Protein AF-A0A7X5KLS1-F1 (afdb_monomer)

Secondary structure (DSSP, 8-state):
-------B-TTS--HHHHHHHHHHHHHHHH-S-GGGSTTHHHHHHHHHHH--TTS---SBS-S-S-HHHHIIIIIHHHHHHHHHHHHHHHTSS-GGGHHHHHHHHHHHHHH-S--S-TTHHHHHHHHHHHHHHTTHHHHHHH-TTSSHHHHHHHHHHHHHHHHHHHHT--EETTTEE-HHHHHHHHHHHHEEEEEEEHHHHS-GGG----TTTGGGSEEEEEEEEEETTEEEEEEEEEEEHHHHHHHHHHHHHH--TT-----EE-STTS-EE-------------

pLDDT: mean 72.78, std 24.33, range [22.17, 98.44]

Sequence (286 aa):
MKSYFRRFDANEADFREMNRIAADLEKVLFFSNPMEHFYWEEYVQSLVRMQDEKGSFALLDSFNVPEEARMEYCLMPTFRGAAILMKFHLSGEYPWVAAPLAKTLAFCTRMGLPEDSYDEMDLQMEILEVFLHGGLDLFLEREPDFSPDFKAMMGRLVLEYHGMLDARDTIHGFGVGYRSDLERMVQRMESTSFFLPETMAEGPQGTSMGKAVLQGFQGGEDGVFAQEKGEVKGTLIFIPRETRKELDREAVQSGDRKLQVVCVGLENGNMLLGETLVRRSEGGEG

Radius of gyration: 21.4 Å; Cα contacts (8 Å, |Δi|>4): 329; chains: 1; bounding box: 70×42×56 Å

Organism: NCBI:txid2662126

Nearest PDB structures (foldseek):
  7ldg-assembly1_A-2  TM=3.714E-01  e=1.672E+00  Homo sapiens
  5cwn-assembly1_A  TM=2.645E-01  e=6.288E+00  synthetic construct
  8fbn-assembly1_E  TM=3.150E-01  e=8.112E+00  synthetic construct

Mean predicted aligned error: 13.14 Å

Foldseek 3Di:
DDQPADADEPVGDPVVSLVVSLVVLVCQLPFLAPPVDPQVVVVLVNQLVCQDPQLWNANYPDCPDDPVCNVSRTQSSLLSNLLQLLLVVVVVPCVVSQVSNLSSLNSDLVVAQDDPDLCRVVRNLVSLVSNLSSVVLVCVVPVVPRNVSSVVRSVVSLVVLVVCQVVVVQQDHPRDGCNVSSVVSNLSNQWQKAWDFPDQCVDDPPPRPDPVVVPPWDWADWDWADDPVGITTTTIITHGPVNVVVLVVVCVVVVPPVSPRQRFDSNSSHTDSPDDPPPDPPDPPD

Structure (mmCIF, N/CA/C/O backbone):
data_AF-A0A7X5KLS1-F1
#
_entry.id   AF-A0A7X5KLS1-F1
#
loop_
_atom_site.group_PDB
_atom_site.id
_atom_site.type_symbol
_atom_site.label_atom_id
_atom_site.label_alt_id
_atom_site.label_comp_id
_atom_site.label_asym_id
_atom_site.label_entity_id
_atom_site.label_seq_id
_atom_site.pdbx_PDB_ins_code
_atom_site.Cartn_x
_atom_site.Cartn_y
_atom_site.Cartn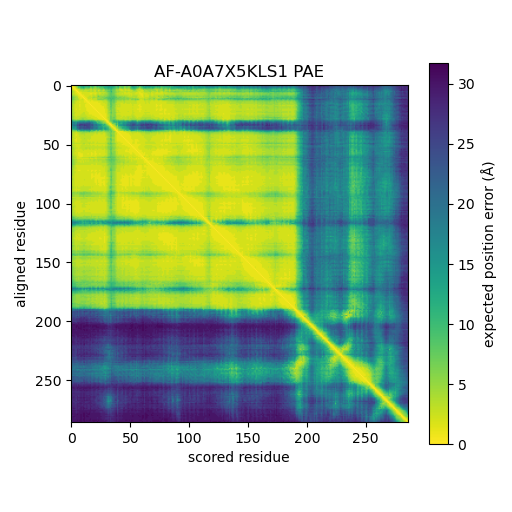_z
_atom_site.occupancy
_atom_site.B_iso_or_equiv
_atom_site.auth_seq_id
_atom_site.auth_comp_id
_atom_site.auth_asym_id
_atom_site.auth_atom_id
_atom_site.pdbx_PDB_model_num
ATOM 1 N N . MET A 1 1 ? -5.777 15.579 -22.587 1.00 58.72 1 MET A N 1
ATOM 2 C CA . MET A 1 1 ? -5.721 14.972 -21.242 1.00 58.72 1 MET A CA 1
ATOM 3 C C . MET A 1 1 ? -4.265 14.681 -20.924 1.00 58.72 1 MET A C 1
ATOM 5 O O . MET A 1 1 ? -3.585 14.143 -21.793 1.00 58.72 1 MET A O 1
ATOM 9 N N . LYS A 1 2 ? -3.760 15.116 -19.768 1.00 67.25 2 LYS A N 1
ATOM 10 C CA . LYS A 1 2 ? -2.344 14.974 -19.400 1.00 67.25 2 LYS A CA 1
ATOM 11 C C . LYS A 1 2 ? -2.073 13.532 -18.944 1.00 67.25 2 LYS A C 1
ATOM 13 O O . LYS A 1 2 ? -2.868 12.984 -18.191 1.00 67.25 2 LYS A O 1
ATOM 18 N N . SER A 1 3 ? -0.994 12.915 -19.428 1.00 76.44 3 SER A N 1
ATOM 19 C CA . SER A 1 3 ? -0.524 11.618 -18.915 1.00 76.44 3 SER A CA 1
ATOM 20 C C . SER A 1 3 ? 0.503 11.889 -17.824 1.00 76.44 3 SER A C 1
ATOM 22 O O . SER A 1 3 ? 1.512 12.537 -18.097 1.00 76.44 3 SER A O 1
ATOM 24 N N . TYR A 1 4 ? 0.235 11.438 -16.601 1.00 81.62 4 TYR A N 1
ATOM 25 C CA . TYR A 1 4 ? 1.143 11.604 -15.456 1.00 81.62 4 TYR A CA 1
ATOM 26 C C . TYR A 1 4 ? 2.117 10.434 -15.323 1.00 81.62 4 TYR A C 1
ATOM 28 O O . TYR A 1 4 ? 3.214 10.590 -14.786 1.00 81.62 4 TYR A O 1
ATOM 36 N N . PHE A 1 5 ? 1.715 9.286 -15.863 1.00 88.44 5 PHE A N 1
ATOM 37 C CA . PHE A 1 5 ? 2.401 8.018 -15.718 1.00 88.44 5 PHE A CA 1
ATOM 38 C C . PHE A 1 5 ? 2.624 7.341 -17.067 1.00 88.44 5 PHE A C 1
ATOM 40 O O . PHE A 1 5 ? 1.877 7.578 -18.023 1.00 88.44 5 PHE A O 1
ATOM 47 N N . ARG A 1 6 ? 3.651 6.492 -17.134 1.00 90.44 6 ARG A N 1
ATOM 48 C CA . ARG A 1 6 ? 3.935 5.597 -18.259 1.00 90.44 6 ARG A CA 1
ATOM 49 C C . ARG A 1 6 ? 4.788 4.417 -17.798 1.00 90.44 6 ARG A C 1
ATOM 51 O O . ARG A 1 6 ? 5.452 4.511 -16.769 1.00 90.44 6 ARG A O 1
ATOM 58 N N . ARG A 1 7 ? 4.785 3.350 -18.599 1.00 92.69 7 ARG A N 1
ATOM 59 C CA . ARG A 1 7 ? 5.730 2.234 -18.482 1.00 92.69 7 ARG A CA 1
ATOM 60 C C . ARG A 1 7 ? 6.958 2.465 -19.355 1.00 92.69 7 ARG A C 1
ATOM 62 O O . ARG A 1 7 ? 6.873 3.161 -20.369 1.00 92.69 7 ARG A O 1
ATOM 69 N N . PHE A 1 8 ? 8.063 1.863 -18.952 1.00 93.94 8 PHE A N 1
ATOM 70 C CA . PHE A 1 8 ? 9.362 1.908 -19.601 1.00 93.94 8 PHE A CA 1
ATOM 71 C C . PHE A 1 8 ? 9.761 0.496 -20.018 1.00 93.94 8 PHE A C 1
ATOM 73 O O . PHE A 1 8 ? 9.466 -0.466 -19.306 1.00 93.94 8 PHE A O 1
ATOM 80 N N . ASP A 1 9 ? 10.431 0.393 -21.163 1.00 92.94 9 ASP A N 1
ATOM 81 C CA . ASP A 1 9 ? 11.077 -0.849 -21.581 1.00 92.94 9 ASP A CA 1
ATOM 82 C C . ASP A 1 9 ? 12.198 -1.170 -20.588 1.00 92.94 9 ASP A C 1
ATOM 84 O O . ASP A 1 9 ? 13.033 -0.312 -20.291 1.00 92.94 9 ASP A O 1
ATOM 88 N N . ALA A 1 10 ? 12.222 -2.393 -20.061 1.00 91.62 10 ALA A N 1
ATOM 89 C CA . ALA A 1 10 ? 13.249 -2.821 -19.111 1.00 91.62 10 ALA A CA 1
ATOM 90 C C . ALA A 1 10 ? 14.689 -2.741 -19.659 1.00 91.62 10 ALA A C 1
ATOM 92 O O . ALA A 1 10 ? 15.631 -2.647 -18.873 1.00 91.62 10 ALA A O 1
ATOM 93 N N . ASN A 1 11 ? 14.876 -2.746 -20.981 1.00 89.31 11 ASN A N 1
ATOM 94 C CA . ASN A 1 11 ? 16.178 -2.616 -21.640 1.00 89.31 11 ASN A CA 1
ATOM 95 C C . ASN A 1 11 ? 16.546 -1.159 -21.965 1.00 89.31 11 ASN A C 1
ATOM 97 O O . ASN A 1 11 ? 17.715 -0.871 -22.221 1.00 89.31 11 ASN A O 1
ATOM 101 N N . GLU A 1 12 ? 15.574 -0.244 -21.942 1.00 91.38 12 GLU A N 1
ATOM 102 C CA . GLU A 1 12 ? 15.744 1.187 -22.234 1.00 91.38 12 GLU A CA 1
ATOM 103 C C . GLU A 1 12 ? 15.152 2.054 -21.106 1.00 91.38 12 GLU A C 1
ATOM 105 O O . GLU A 1 12 ? 14.483 3.065 -21.338 1.00 91.38 12 GLU A O 1
ATOM 110 N N . ALA A 1 13 ? 15.386 1.637 -19.858 1.00 90.38 13 ALA A N 1
ATOM 111 C CA . ALA A 1 13 ? 14.813 2.270 -18.678 1.00 90.38 13 ALA A CA 1
ATOM 112 C C . ALA A 1 13 ? 15.337 3.704 -18.467 1.00 90.38 13 ALA A C 1
ATOM 114 O O . ALA A 1 13 ? 16.542 3.957 -18.399 1.00 90.38 13 ALA A O 1
ATOM 115 N N . ASP A 1 14 ? 14.413 4.651 -18.285 1.00 93.69 14 ASP A N 1
ATOM 116 C CA . ASP A 1 14 ? 14.716 6.022 -17.870 1.00 93.69 14 ASP A CA 1
ATOM 117 C C . ASP A 1 14 ? 14.560 6.131 -16.349 1.00 93.69 14 ASP A C 1
ATOM 119 O O . ASP A 1 14 ? 13.532 6.572 -15.828 1.00 93.69 14 ASP A O 1
ATOM 123 N N . PHE A 1 15 ? 15.599 5.707 -15.626 1.00 93.12 15 PHE A N 1
ATOM 124 C CA . PHE A 1 15 ? 15.604 5.687 -14.159 1.00 93.12 15 PHE A CA 1
ATOM 125 C C . PHE A 1 15 ? 15.331 7.059 -13.539 1.00 93.12 15 PHE A C 1
ATOM 127 O O . PHE A 1 15 ? 14.746 7.149 -12.463 1.00 93.12 15 PHE A O 1
ATOM 134 N N . ARG A 1 16 ? 15.709 8.152 -14.216 1.00 94.38 16 ARG A N 1
ATOM 135 C CA . ARG A 1 16 ? 15.446 9.503 -13.711 1.00 94.38 16 ARG A CA 1
ATOM 136 C C . ARG A 1 16 ? 13.948 9.776 -13.666 1.00 94.38 16 ARG A C 1
ATOM 138 O O . ARG A 1 16 ? 13.449 10.290 -12.666 1.00 94.38 16 ARG A O 1
ATOM 145 N N . GLU A 1 17 ? 13.245 9.450 -14.742 1.00 93.88 17 GLU A N 1
ATOM 146 C CA . GLU A 1 17 ? 11.801 9.635 -14.812 1.00 93.88 17 GLU A CA 1
ATOM 147 C C . GLU A 1 17 ? 11.056 8.623 -13.933 1.00 93.88 17 GLU A C 1
ATOM 149 O O . GLU A 1 17 ? 10.078 8.984 -13.281 1.00 93.88 17 GLU A O 1
ATOM 154 N N . MET A 1 18 ? 11.538 7.383 -13.845 1.00 95.12 18 MET A N 1
ATOM 155 C CA . MET A 1 18 ? 10.973 6.374 -12.947 1.00 95.12 18 MET A CA 1
ATOM 156 C C . MET A 1 18 ? 11.079 6.798 -11.478 1.00 95.12 18 MET A C 1
ATOM 158 O O . MET A 1 18 ? 10.079 6.751 -10.766 1.00 95.12 18 MET A O 1
ATOM 162 N N . ASN A 1 19 ? 12.234 7.319 -11.051 1.00 94.50 19 ASN A N 1
ATOM 163 C CA . ASN A 1 19 ? 12.427 7.866 -9.704 1.00 94.50 19 ASN A CA 1
ATOM 164 C C . ASN A 1 19 ? 11.523 9.072 -9.441 1.00 94.50 19 ASN A C 1
ATOM 166 O O . ASN A 1 19 ? 10.963 9.198 -8.353 1.00 94.50 19 ASN A O 1
ATOM 170 N N . ARG A 1 20 ? 11.323 9.943 -10.442 1.00 94.19 20 ARG A N 1
ATOM 171 C CA . ARG A 1 20 ? 10.354 11.044 -10.338 1.00 94.19 20 ARG A CA 1
ATOM 172 C C . ARG A 1 20 ? 8.942 10.506 -10.105 1.00 94.19 20 ARG A C 1
ATOM 174 O O . ARG A 1 20 ? 8.261 10.988 -9.209 1.00 94.19 20 ARG A O 1
ATOM 181 N N . ILE A 1 21 ? 8.507 9.518 -10.889 1.00 93.19 21 ILE A N 1
ATOM 182 C CA . ILE A 1 21 ? 7.173 8.918 -10.761 1.00 93.19 21 ILE A CA 1
ATOM 183 C C . ILE A 1 21 ? 7.007 8.223 -9.405 1.00 93.19 21 ILE A C 1
ATOM 185 O O . ILE A 1 21 ? 5.980 8.412 -8.757 1.00 93.19 21 ILE A O 1
ATOM 189 N N . ALA A 1 22 ? 7.999 7.446 -8.964 1.00 92.19 22 ALA A N 1
ATOM 190 C CA . ALA A 1 22 ? 7.972 6.765 -7.673 1.00 92.19 22 ALA A CA 1
ATOM 191 C C . ALA A 1 22 ? 7.849 7.767 -6.514 1.00 92.19 22 ALA A C 1
ATOM 193 O O . ALA A 1 22 ? 6.970 7.609 -5.667 1.00 92.19 22 ALA A O 1
ATOM 194 N N . ALA A 1 23 ? 8.651 8.836 -6.539 1.00 89.94 23 ALA A N 1
ATOM 195 C CA . ALA A 1 23 ? 8.579 9.914 -5.558 1.00 89.94 23 ALA A CA 1
ATOM 196 C C . ALA A 1 23 ? 7.246 10.675 -5.621 1.00 89.94 23 ALA A C 1
ATOM 198 O O . ALA A 1 23 ? 6.749 11.139 -4.600 1.00 89.94 23 ALA A O 1
ATOM 199 N N . ASP A 1 24 ? 6.649 10.828 -6.804 1.00 89.19 24 ASP A N 1
ATOM 200 C CA . ASP A 1 24 ? 5.342 11.470 -6.932 1.00 89.19 24 ASP A CA 1
ATOM 201 C C . ASP A 1 24 ? 4.223 10.588 -6.362 1.00 89.19 24 ASP A C 1
ATOM 203 O O . ASP A 1 24 ? 3.362 11.112 -5.664 1.00 89.19 24 ASP A O 1
ATOM 207 N N . LEU A 1 25 ? 4.245 9.268 -6.587 1.00 90.88 25 LEU A N 1
ATOM 208 C CA . LEU A 1 25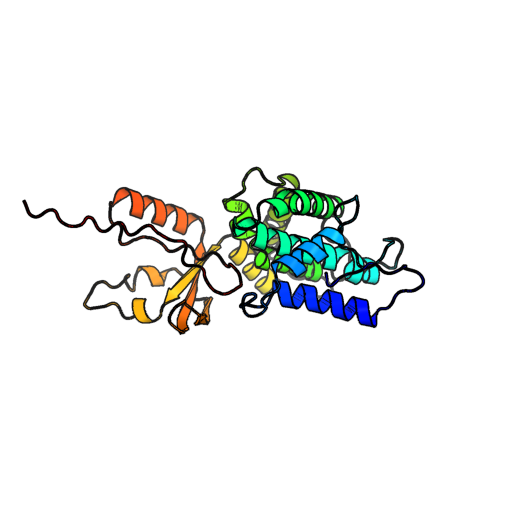 ? 3.305 8.334 -5.946 1.00 90.88 25 LEU A CA 1
ATOM 209 C C . LEU A 1 25 ? 3.414 8.391 -4.420 1.00 90.88 25 LEU A C 1
ATOM 211 O O . LEU A 1 25 ? 2.400 8.437 -3.727 1.00 90.88 25 LEU A O 1
ATOM 215 N N . GLU A 1 26 ? 4.641 8.411 -3.906 1.00 89.19 26 GLU A N 1
ATOM 216 C CA . GLU A 1 26 ? 4.917 8.550 -2.480 1.00 89.19 26 GLU A CA 1
ATOM 217 C C . GLU A 1 26 ? 4.357 9.873 -1.943 1.00 89.19 26 GLU A C 1
ATOM 219 O O . GLU A 1 26 ? 3.517 9.870 -1.047 1.00 89.19 26 GLU A O 1
ATOM 224 N N . LYS A 1 27 ? 4.698 11.012 -2.554 1.00 84.75 27 LYS A N 1
ATOM 225 C CA . LYS A 1 27 ? 4.148 12.313 -2.141 1.00 84.75 27 LYS A CA 1
ATOM 226 C C . LYS A 1 27 ? 2.623 12.309 -2.121 1.00 84.75 27 LYS A C 1
ATOM 228 O O . LYS A 1 27 ? 2.031 12.780 -1.162 1.00 84.75 27 LYS A O 1
ATOM 233 N N . VAL A 1 28 ? 1.972 11.768 -3.147 1.00 82.44 28 VAL A N 1
ATOM 234 C CA . VAL A 1 28 ? 0.503 11.718 -3.196 1.00 82.44 28 VAL A CA 1
ATOM 235 C C . VAL A 1 28 ? -0.084 10.892 -2.053 1.00 82.44 28 VAL A C 1
ATOM 237 O O . VAL A 1 28 ? -1.113 11.264 -1.488 1.00 82.44 28 VAL A O 1
ATOM 240 N N . LEU A 1 29 ? 0.563 9.785 -1.700 1.00 84.00 29 LEU A N 1
ATOM 241 C CA . LEU A 1 29 ? 0.116 8.928 -0.613 1.00 84.00 29 LEU A CA 1
ATOM 242 C C . LEU A 1 29 ? 0.298 9.597 0.760 1.00 84.00 29 LEU A C 1
ATOM 244 O O . LEU A 1 29 ? -0.638 9.599 1.565 1.00 84.00 29 LEU A O 1
ATOM 248 N N . PHE A 1 30 ? 1.475 10.183 1.002 1.00 76.56 30 PHE A N 1
ATOM 249 C CA . PHE A 1 30 ? 1.901 10.671 2.317 1.00 76.56 30 PHE A CA 1
ATOM 250 C C . PHE A 1 30 ? 1.569 12.148 2.598 1.00 76.56 30 PHE A C 1
ATOM 252 O O . PHE A 1 30 ? 1.615 12.557 3.756 1.00 76.56 30 PHE A O 1
ATOM 259 N N . PHE A 1 31 ? 1.207 12.965 1.601 1.00 69.19 31 PHE A N 1
ATOM 260 C CA . PHE A 1 31 ? 0.814 14.356 1.858 1.00 69.19 31 PHE A CA 1
ATOM 261 C C . PHE A 1 31 ? -0.577 14.475 2.486 1.00 69.19 31 PHE A C 1
ATOM 263 O O . PHE A 1 31 ? -1.562 13.892 2.022 1.00 69.19 31 PHE A O 1
ATOM 270 N N . SER A 1 32 ? -0.645 15.340 3.501 1.00 51.53 32 SER A N 1
ATOM 271 C CA . SER A 1 32 ? -1.838 15.614 4.300 1.00 51.53 32 SER A CA 1
ATOM 272 C C . SER A 1 32 ? -2.808 16.622 3.688 1.00 51.53 32 SER A C 1
ATOM 274 O O . SER A 1 32 ? -3.741 17.057 4.348 1.00 51.53 32 SER A O 1
ATOM 276 N N . ASN A 1 33 ? -2.582 17.045 2.445 1.00 48.62 33 ASN A N 1
ATOM 277 C CA . ASN A 1 33 ? -3.536 17.880 1.727 1.00 48.62 33 ASN A CA 1
ATOM 278 C C . ASN A 1 33 ? -3.446 17.638 0.214 1.00 48.62 33 ASN A C 1
ATOM 280 O O . ASN A 1 33 ? -2.819 18.415 -0.505 1.00 48.62 33 ASN A O 1
ATOM 284 N N . PRO A 1 34 ? -4.062 16.566 -0.304 1.00 47.88 34 PRO A N 1
ATOM 285 C CA . PRO A 1 34 ? -4.303 16.406 -1.718 1.00 47.88 34 PRO A CA 1
ATOM 286 C C . PRO A 1 34 ? -4.961 17.667 -2.291 1.00 47.88 34 PRO A C 1
ATOM 288 O O . PRO A 1 34 ? -4.461 18.255 -3.245 1.00 47.88 34 PRO A O 1
ATOM 291 N N . MET A 1 35 ? -6.046 18.147 -1.687 1.00 44.28 35 MET A N 1
ATOM 292 C CA . MET A 1 35 ? -7.026 19.067 -2.287 1.00 44.28 35 MET A CA 1
ATOM 293 C C . MET A 1 35 ? -6.512 20.432 -2.795 1.00 44.28 35 MET A C 1
ATOM 295 O O . MET A 1 35 ? -7.241 21.104 -3.521 1.00 44.28 35 MET A O 1
ATOM 299 N N . GLU A 1 36 ? -5.273 20.844 -2.518 1.00 47.94 36 GLU A N 1
ATOM 300 C CA . GLU A 1 36 ? -4.681 22.043 -3.143 1.00 47.94 36 GLU A CA 1
ATOM 301 C C . GLU A 1 36 ? -4.342 21.864 -4.635 1.00 47.94 36 GLU A C 1
ATOM 303 O O . GLU A 1 36 ? -4.194 22.844 -5.372 1.00 47.94 36 GLU A O 1
ATOM 308 N N . HIS A 1 37 ? -4.294 20.625 -5.130 1.00 51.81 37 HIS A N 1
ATOM 309 C CA . HIS A 1 37 ? -4.163 20.339 -6.555 1.00 51.81 37 HIS A CA 1
ATOM 310 C C . HIS A 1 37 ? -5.527 20.018 -7.188 1.00 51.81 37 HIS A C 1
ATOM 312 O O . HIS A 1 37 ? -6.043 18.917 -7.053 1.00 51.81 37 HIS A O 1
ATOM 318 N N . PHE A 1 38 ? -6.071 20.962 -7.963 1.00 54.94 38 PHE A N 1
ATOM 319 C CA . PHE A 1 38 ? -7.332 20.893 -8.735 1.00 54.94 38 PHE A CA 1
ATOM 320 C C . PHE A 1 38 ? -7.492 19.704 -9.731 1.00 54.94 38 PHE A C 1
ATOM 322 O O . PHE A 1 38 ? -8.404 19.724 -10.552 1.00 54.94 38 PHE A O 1
ATOM 329 N N . TYR A 1 39 ? -6.634 18.674 -9.703 1.00 71.94 39 TYR A N 1
ATOM 330 C CA . TYR A 1 39 ? -6.522 17.643 -10.751 1.00 71.94 39 TYR A CA 1
ATOM 331 C C . TYR A 1 39 ? -6.408 16.193 -10.226 1.00 71.94 39 TYR A C 1
ATOM 333 O O . TYR A 1 39 ? -5.851 15.336 -10.915 1.00 71.94 39 TYR A O 1
ATOM 341 N N . TRP A 1 40 ? -6.914 15.882 -9.026 1.00 79.06 40 TRP A N 1
ATOM 342 C CA . TRP A 1 40 ? -6.820 14.521 -8.459 1.00 79.06 40 TRP A CA 1
ATOM 343 C C . TRP A 1 40 ? -7.514 13.453 -9.269 1.00 79.06 40 TRP A C 1
ATOM 345 O O . TRP A 1 40 ? -6.939 12.390 -9.490 1.00 79.06 40 TRP A O 1
ATOM 355 N N . GLU A 1 41 ? -8.727 13.734 -9.731 1.00 83.56 41 GLU A N 1
ATOM 356 C CA . GLU A 1 41 ? -9.460 12.771 -10.538 1.00 83.56 41 GLU A CA 1
ATOM 357 C C . GLU A 1 41 ? -8.669 12.428 -11.809 1.00 83.56 41 GLU A C 1
ATOM 359 O O . GLU A 1 41 ? -8.499 11.256 -12.133 1.00 83.56 41 GLU A O 1
ATOM 364 N N . GLU A 1 42 ? -8.080 13.426 -12.478 1.00 87.25 42 GLU A N 1
ATOM 365 C CA . GLU A 1 42 ? -7.230 13.205 -13.654 1.00 87.25 42 GLU A CA 1
ATOM 366 C C . GLU A 1 42 ? -5.968 12.397 -13.319 1.00 87.25 42 GLU A C 1
ATOM 368 O O . GLU A 1 42 ? -5.558 11.534 -14.102 1.00 87.25 42 GLU A O 1
ATOM 373 N N . TYR A 1 43 ? -5.360 12.644 -12.156 1.00 88.06 43 TYR A N 1
ATOM 374 C CA . TYR A 1 43 ? -4.202 11.893 -11.676 1.00 88.06 43 TYR A CA 1
ATOM 375 C C . TYR A 1 43 ? -4.557 10.422 -11.431 1.00 88.06 43 TYR A C 1
ATOM 377 O O . TYR A 1 43 ? -3.896 9.534 -11.972 1.00 88.06 43 TYR A O 1
ATOM 385 N N . VAL A 1 44 ? -5.638 10.143 -10.697 1.00 90.75 44 VAL A N 1
ATOM 386 C CA . VAL A 1 44 ? -6.086 8.769 -10.414 1.00 90.75 44 VAL A CA 1
ATOM 387 C C . VAL A 1 44 ? -6.557 8.070 -11.685 1.00 90.75 44 VAL A C 1
ATOM 389 O O . VAL A 1 44 ? -6.225 6.907 -11.905 1.00 90.75 44 VAL A O 1
ATOM 392 N N . GLN A 1 45 ? -7.245 8.770 -12.587 1.00 93.06 45 GLN A N 1
ATOM 393 C CA . GLN A 1 45 ? -7.571 8.228 -13.906 1.00 93.06 45 GLN A CA 1
ATOM 394 C C . GLN A 1 45 ? -6.302 7.887 -14.698 1.00 93.06 45 GLN A C 1
ATOM 396 O O . GLN A 1 45 ? -6.255 6.851 -15.362 1.00 93.06 45 GLN A O 1
ATOM 401 N N . SER A 1 46 ? -5.260 8.723 -14.636 1.00 93.00 46 SER A N 1
ATOM 402 C CA . SER A 1 46 ? -3.976 8.422 -15.272 1.00 93.00 46 SER A CA 1
ATOM 403 C C . SER A 1 46 ? -3.283 7.220 -14.628 1.00 93.00 46 SER A C 1
ATOM 405 O O . SER A 1 46 ? -2.666 6.449 -15.360 1.00 93.00 46 SER A O 1
ATOM 407 N N . LEU A 1 47 ? -3.381 7.051 -13.306 1.00 94.38 47 LEU A N 1
ATOM 408 C CA . LEU A 1 47 ? -2.849 5.891 -12.588 1.00 94.38 47 LEU A CA 1
ATOM 409 C C . LEU A 1 47 ? -3.568 4.614 -13.034 1.00 94.38 47 LEU A C 1
ATOM 411 O O . LEU A 1 47 ? -2.928 3.663 -13.473 1.00 94.38 47 LEU A O 1
ATOM 415 N N . VAL A 1 48 ? -4.904 4.616 -13.022 1.00 95.81 48 VAL A N 1
ATOM 416 C CA . VAL A 1 48 ? -5.721 3.468 -13.448 1.00 95.81 48 VAL A CA 1
ATOM 417 C C . VAL A 1 48 ? -5.459 3.095 -14.908 1.00 95.81 48 VAL A C 1
ATOM 419 O O . VAL A 1 48 ? -5.399 1.912 -15.228 1.00 95.81 48 VAL A O 1
ATOM 422 N N . ARG A 1 49 ? -5.215 4.064 -15.798 1.00 94.31 49 ARG A N 1
ATOM 423 C CA . ARG A 1 49 ? -4.835 3.783 -17.198 1.00 94.31 49 ARG A CA 1
ATOM 424 C C . ARG A 1 49 ? -3.484 3.085 -17.348 1.00 94.31 49 ARG A C 1
ATOM 426 O O . ARG A 1 49 ? -3.267 2.433 -18.363 1.00 94.31 49 ARG A O 1
ATOM 433 N N . MET A 1 50 ? -2.581 3.236 -16.382 1.00 93.94 50 MET A N 1
ATOM 434 C CA . MET A 1 50 ? -1.286 2.552 -16.367 1.00 93.94 50 MET A CA 1
ATOM 435 C C . MET A 1 50 ? -1.392 1.101 -15.865 1.00 93.94 50 MET A C 1
ATOM 437 O O . MET A 1 50 ? -0.465 0.305 -16.067 1.00 93.94 50 MET A O 1
ATOM 441 N N . GLN A 1 51 ? -2.504 0.750 -15.209 1.00 96.88 51 GLN A N 1
ATOM 442 C CA . GLN A 1 51 ? -2.732 -0.592 -14.694 1.00 96.88 51 GLN A CA 1
ATOM 443 C C . GLN A 1 51 ? -2.677 -1.615 -15.833 1.00 96.88 51 GLN A C 1
ATOM 445 O O . GLN A 1 51 ? -3.407 -1.492 -16.817 1.00 96.88 51 GLN A O 1
ATOM 450 N N . ASP A 1 52 ? -1.848 -2.650 -15.703 1.00 95.94 52 ASP A N 1
ATOM 451 C CA . ASP A 1 52 ? -1.846 -3.726 -16.699 1.00 95.94 52 ASP A CA 1
ATOM 452 C C . ASP A 1 52 ? -2.995 -4.719 -16.499 1.00 95.94 52 ASP A C 1
ATOM 454 O O . ASP A 1 52 ? -3.810 -4.658 -15.571 1.00 95.94 52 ASP A O 1
ATOM 458 N N . GLU A 1 53 ? -3.040 -5.702 -17.394 1.00 95.56 53 GLU A N 1
ATOM 459 C CA . GLU A 1 53 ? -3.969 -6.824 -17.366 1.00 95.56 53 GLU A CA 1
ATOM 460 C C . GLU A 1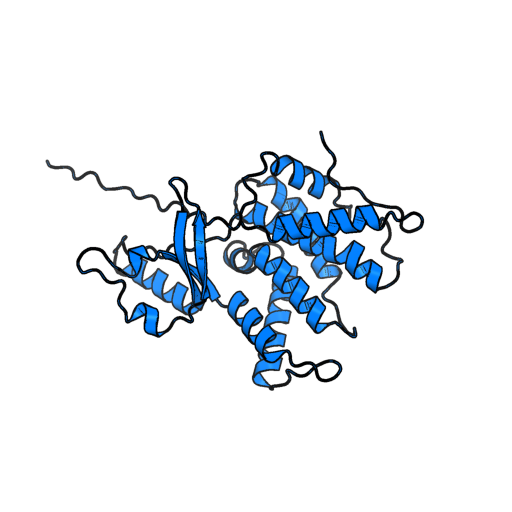 53 ? -3.919 -7.634 -16.068 1.00 95.56 53 GLU A C 1
ATOM 462 O O . GLU A 1 53 ? -4.933 -8.217 -15.690 1.00 95.56 53 GLU A O 1
ATOM 467 N N . LYS A 1 54 ? -2.789 -7.639 -15.356 1.00 96.00 54 LYS A N 1
ATOM 468 C CA . LYS A 1 54 ? -2.617 -8.384 -14.107 1.00 96.00 54 LYS A CA 1
ATOM 469 C C . LYS A 1 54 ? -2.981 -7.570 -12.869 1.00 96.00 54 LYS A C 1
ATOM 471 O O . LYS A 1 54 ? -3.141 -8.187 -11.819 1.00 96.00 54 LYS A O 1
ATOM 476 N N . GLY A 1 55 ? -3.127 -6.249 -12.992 1.00 96.94 55 GLY A N 1
ATOM 477 C CA . GLY A 1 55 ? -3.430 -5.328 -11.892 1.00 96.94 55 GLY A CA 1
ATOM 478 C C . GLY A 1 55 ? -2.229 -4.533 -11.377 1.00 96.94 55 GLY A C 1
ATOM 479 O O . GLY A 1 55 ? -2.371 -3.811 -10.397 1.00 96.94 55 GLY A O 1
ATOM 480 N N . SER A 1 56 ? -1.057 -4.654 -12.001 1.00 97.56 56 SER A N 1
ATOM 481 C CA . SER A 1 56 ? 0.157 -3.981 -11.537 1.00 97.56 56 SER A CA 1
ATOM 482 C C . SER A 1 56 ? 0.241 -2.536 -12.025 1.00 97.56 56 SER A C 1
ATOM 484 O O . SER A 1 56 ? -0.251 -2.210 -13.107 1.00 97.56 56 SER A O 1
ATOM 486 N N . PHE A 1 57 ? 0.934 -1.700 -11.250 1.00 97.38 57 PHE A N 1
ATOM 487 C CA . PHE A 1 57 ? 1.387 -0.360 -11.635 1.00 97.38 57 PHE A CA 1
ATOM 488 C C . PHE A 1 57 ? 2.908 -0.309 -11.827 1.00 97.38 57 PHE A C 1
ATOM 490 O O . PHE A 1 57 ? 3.528 0.727 -11.597 1.00 97.38 57 PHE A O 1
ATOM 497 N N . ALA A 1 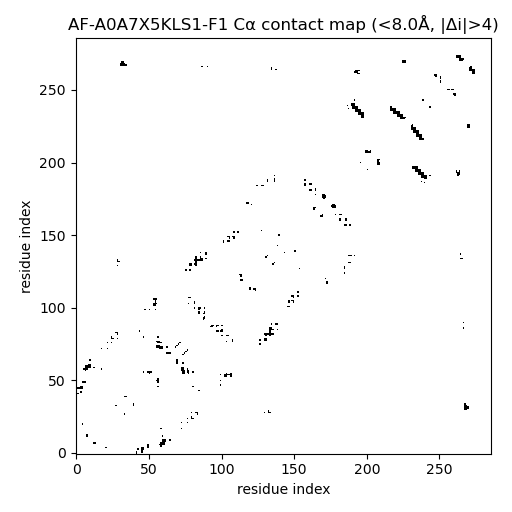58 ? 3.521 -1.429 -12.220 1.00 96.88 58 ALA A N 1
ATOM 498 C CA . ALA A 1 58 ? 4.947 -1.489 -12.492 1.00 96.88 58 ALA A CA 1
ATOM 499 C C . ALA A 1 58 ? 5.356 -0.417 -13.503 1.00 96.88 58 ALA A C 1
ATOM 501 O O . ALA A 1 58 ? 4.703 -0.244 -14.534 1.00 96.88 58 ALA A O 1
ATOM 502 N N . LEU A 1 59 ? 6.440 0.291 -13.195 1.00 96.88 59 LEU A N 1
ATOM 503 C CA . LEU A 1 59 ? 7.046 1.270 -14.088 1.00 96.88 59 LEU A CA 1
ATOM 504 C C . LEU A 1 59 ? 7.788 0.571 -15.225 1.00 96.88 59 LEU A C 1
ATOM 506 O O . LEU A 1 59 ? 7.887 1.128 -16.307 1.00 96.88 59 LEU A O 1
ATOM 510 N N . LEU A 1 60 ? 8.255 -0.657 -15.014 1.00 96.00 60 LEU A N 1
ATOM 511 C CA . LEU A 1 60 ? 8.845 -1.482 -16.062 1.00 96.00 60 LEU A CA 1
ATOM 512 C C . LEU A 1 60 ? 7.785 -2.362 -16.733 1.00 96.00 60 LEU A C 1
ATOM 514 O O . LEU A 1 60 ? 6.824 -2.815 -16.107 1.00 96.00 60 LEU A O 1
ATOM 518 N N . ASP A 1 61 ? 7.967 -2.626 -18.021 1.00 93.81 61 ASP A N 1
ATOM 519 C CA . ASP A 1 61 ? 7.129 -3.549 -18.792 1.00 93.81 61 ASP A CA 1
ATOM 520 C C . ASP A 1 61 ? 7.433 -5.035 -18.520 1.00 93.81 61 ASP A C 1
ATOM 522 O O . ASP A 1 61 ? 6.634 -5.909 -18.864 1.00 93.81 61 ASP A O 1
ATOM 526 N N . SER A 1 62 ? 8.545 -5.321 -17.842 1.00 93.31 62 SER A N 1
ATOM 527 C CA . SER A 1 62 ? 9.001 -6.660 -17.487 1.00 93.31 62 SER A CA 1
ATOM 528 C C . SER A 1 62 ? 9.380 -6.764 -16.011 1.00 93.31 62 SER A C 1
ATOM 530 O O . SER A 1 62 ? 9.988 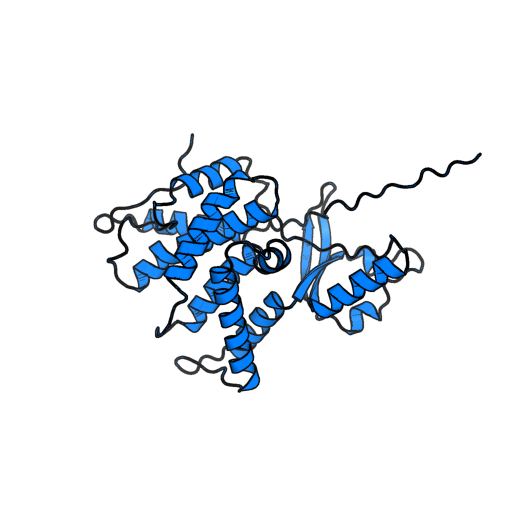-5.869 -15.431 1.00 93.31 62 SER A O 1
ATOM 532 N N . PHE A 1 63 ? 9.067 -7.914 -15.411 1.00 93.31 63 PHE A N 1
ATOM 533 C CA . PHE A 1 63 ? 9.526 -8.290 -14.067 1.00 93.31 63 PHE A CA 1
ATOM 534 C C . PHE A 1 63 ? 10.857 -9.058 -14.098 1.00 93.31 63 PHE A C 1
ATOM 536 O O . PHE A 1 63 ? 11.418 -9.351 -13.040 1.00 93.31 63 PHE A O 1
ATOM 543 N N . ASN A 1 64 ? 11.367 -9.390 -15.291 1.00 93.75 64 ASN A N 1
ATOM 544 C CA . ASN A 1 64 ? 12.648 -10.071 -15.478 1.00 93.75 64 ASN A CA 1
ATOM 545 C C . ASN A 1 64 ? 13.817 -9.081 -15.364 1.00 93.75 64 ASN A C 1
ATOM 547 O O . ASN A 1 64 ? 14.539 -8.824 -16.325 1.00 93.75 64 ASN A O 1
ATOM 551 N N . VAL A 1 65 ? 13.948 -8.503 -14.177 1.00 92.50 65 VAL A N 1
ATOM 552 C CA . VAL A 1 65 ? 14.997 -7.571 -13.763 1.00 92.50 65 VAL A CA 1
ATOM 553 C C . VAL A 1 65 ? 15.571 -8.031 -12.417 1.00 92.50 65 VAL A C 1
ATOM 555 O O . VAL A 1 65 ? 14.949 -8.897 -11.774 1.00 92.50 65 VAL A O 1
ATOM 558 N N . PRO A 1 66 ? 16.737 -7.501 -11.992 1.00 92.00 66 PRO A N 1
ATOM 559 C CA . PRO A 1 66 ? 17.282 -7.752 -10.660 1.00 92.00 66 PRO A CA 1
ATOM 560 C C . PRO A 1 66 ? 16.250 -7.503 -9.560 1.00 92.00 66 PRO A C 1
ATOM 562 O O . PRO A 1 66 ? 15.313 -6.724 -9.743 1.00 92.00 66 PRO A O 1
ATOM 565 N N . GLU A 1 67 ? 16.397 -8.198 -8.439 1.00 88.81 67 GLU A N 1
ATOM 566 C CA . GLU A 1 67 ? 15.413 -8.202 -7.358 1.00 88.81 67 GLU A CA 1
ATOM 567 C C . GLU A 1 67 ? 15.166 -6.802 -6.791 1.00 88.81 67 GLU A C 1
ATOM 569 O O . GLU A 1 67 ? 14.013 -6.396 -6.649 1.00 88.81 67 GLU A O 1
ATOM 574 N N . GLU A 1 68 ? 16.229 -6.024 -6.599 1.00 88.81 68 GLU A N 1
ATOM 575 C CA . GLU A 1 68 ? 16.178 -4.653 -6.098 1.00 88.81 68 GLU A CA 1
ATOM 576 C C . GLU A 1 68 ? 15.371 -3.759 -7.048 1.00 88.81 68 GLU A C 1
ATOM 578 O O . GLU A 1 68 ? 14.433 -3.078 -6.637 1.00 88.81 68 GLU A O 1
ATOM 583 N N . ALA A 1 69 ? 15.648 -3.847 -8.353 1.00 92.00 69 ALA A N 1
ATOM 584 C CA . ALA A 1 69 ? 14.909 -3.106 -9.374 1.00 92.00 69 ALA A CA 1
ATOM 585 C C . ALA A 1 69 ? 13.445 -3.566 -9.477 1.00 92.00 69 ALA A C 1
ATOM 587 O O . ALA A 1 69 ? 12.549 -2.759 -9.729 1.00 92.00 69 ALA A O 1
ATOM 588 N N . ARG A 1 70 ? 13.178 -4.862 -9.276 1.00 93.69 70 ARG A N 1
ATOM 589 C CA . ARG A 1 70 ? 11.814 -5.404 -9.255 1.00 93.69 70 ARG A CA 1
ATOM 590 C C . ARG A 1 70 ? 11.037 -4.855 -8.064 1.00 93.69 70 ARG A C 1
ATOM 592 O O . ARG A 1 70 ? 9.867 -4.500 -8.223 1.00 93.69 70 ARG A O 1
ATOM 599 N N . MET A 1 71 ? 11.667 -4.774 -6.897 1.00 92.62 71 MET A N 1
ATOM 600 C CA . MET A 1 71 ? 11.051 -4.196 -5.711 1.00 92.62 71 MET A CA 1
ATOM 601 C C . MET A 1 71 ? 10.769 -2.707 -5.924 1.00 92.62 71 MET A C 1
ATOM 603 O O . MET A 1 71 ? 9.614 -2.285 -5.866 1.00 92.62 71 MET A O 1
ATOM 607 N N . GLU A 1 72 ? 11.797 -1.937 -6.280 1.00 93.62 72 GLU A N 1
ATOM 608 C CA . GLU A 1 72 ? 11.745 -0.476 -6.384 1.00 93.62 72 GLU A CA 1
ATOM 609 C C . GLU A 1 72 ? 10.832 0.015 -7.517 1.00 93.62 72 GLU A C 1
ATOM 611 O O . GLU A 1 72 ? 10.086 0.981 -7.344 1.00 93.62 72 GLU A O 1
ATOM 616 N N . TYR A 1 73 ? 10.843 -0.660 -8.672 1.00 96.06 73 TYR A N 1
ATOM 617 C CA . TYR A 1 73 ? 10.181 -0.169 -9.884 1.00 96.06 73 TYR A CA 1
ATOM 618 C C . TYR A 1 73 ? 8.986 -0.993 -10.348 1.00 96.06 73 TYR A C 1
ATOM 620 O O . TYR A 1 73 ? 8.246 -0.531 -11.221 1.00 96.06 73 TYR A O 1
ATOM 628 N N . CYS A 1 74 ? 8.742 -2.171 -9.772 1.00 95.81 74 CYS A N 1
ATOM 629 C CA . CYS A 1 74 ? 7.565 -2.969 -10.111 1.00 95.81 74 CYS A CA 1
ATOM 630 C C . CYS A 1 74 ? 6.602 -3.107 -8.929 1.00 95.81 74 CYS A C 1
ATOM 632 O O . CYS A 1 74 ? 5.414 -2.795 -9.063 1.00 95.81 74 CYS A O 1
ATOM 634 N N . LEU A 1 75 ? 7.098 -3.556 -7.776 1.00 95.88 75 LEU A N 1
ATOM 635 C CA . LEU A 1 75 ? 6.260 -3.888 -6.624 1.00 95.88 75 LEU A CA 1
ATOM 636 C C . LEU A 1 75 ? 5.870 -2.656 -5.808 1.00 95.88 75 LEU A C 1
ATOM 638 O O . LEU A 1 75 ? 4.675 -2.405 -5.657 1.00 95.88 75 LEU A O 1
ATOM 642 N N . MET A 1 76 ? 6.825 -1.831 -5.375 1.00 95.88 76 MET A N 1
ATOM 643 C CA . MET A 1 76 ? 6.539 -0.632 -4.578 1.00 95.88 76 MET A CA 1
ATOM 644 C C . MET A 1 76 ? 5.609 0.373 -5.276 1.00 95.88 76 MET A C 1
ATOM 646 O O . MET A 1 76 ? 4.654 0.830 -4.642 1.00 95.88 76 MET A O 1
ATOM 650 N N . PRO A 1 77 ? 5.754 0.668 -6.585 1.00 96.94 77 PRO A N 1
ATOM 651 C CA . PRO A 1 77 ? 4.780 1.482 -7.311 1.00 96.94 77 PRO A CA 1
ATOM 652 C C . PRO A 1 77 ? 3.389 0.841 -7.336 1.00 96.94 77 PRO A C 1
ATOM 654 O O . PRO A 1 77 ? 2.380 1.541 -7.253 1.00 96.94 77 PRO A O 1
ATOM 657 N N . THR A 1 78 ? 3.322 -0.495 -7.389 1.00 97.94 78 THR A N 1
ATOM 658 C CA . THR A 1 78 ? 2.055 -1.230 -7.321 1.00 97.94 78 THR A CA 1
ATOM 659 C C . THR A 1 78 ? 1.406 -1.119 -5.941 1.00 97.94 78 THR A C 1
ATOM 661 O O . THR A 1 78 ? 0.214 -0.823 -5.877 1.00 97.94 78 THR A O 1
ATOM 664 N N . PHE A 1 79 ? 2.162 -1.283 -4.851 1.00 97.88 79 PHE A N 1
ATOM 665 C CA . PHE A 1 79 ? 1.648 -1.124 -3.485 1.00 97.88 79 PHE A CA 1
ATOM 666 C C . PHE A 1 79 ? 1.180 0.309 -3.214 1.00 97.88 79 PHE A C 1
ATOM 668 O O . PHE A 1 79 ? 0.057 0.510 -2.754 1.00 97.88 79 PHE A O 1
ATOM 675 N N . ARG A 1 80 ? 1.978 1.315 -3.595 1.00 96.50 80 ARG A N 1
ATOM 676 C CA . ARG A 1 80 ? 1.600 2.732 -3.464 1.00 96.50 80 ARG A CA 1
ATOM 677 C C . ARG A 1 80 ? 0.356 3.055 -4.290 1.00 96.50 80 ARG A C 1
ATOM 679 O O . ARG A 1 80 ? -0.566 3.692 -3.788 1.00 96.50 80 ARG A O 1
ATOM 686 N N . GLY A 1 81 ? 0.279 2.556 -5.524 1.00 96.75 81 GLY A N 1
ATOM 687 C CA . GLY A 1 81 ? -0.914 2.697 -6.355 1.00 96.75 81 GLY A CA 1
ATOM 688 C C . GLY A 1 81 ? -2.151 2.049 -5.724 1.00 96.75 81 GLY A C 1
ATOM 689 O O . GLY A 1 81 ? -3.212 2.666 -5.702 1.00 96.75 81 GLY A O 1
ATOM 690 N N . ALA A 1 82 ? -2.018 0.849 -5.150 1.00 97.94 82 ALA A N 1
ATOM 691 C CA . ALA A 1 82 ? -3.097 0.176 -4.427 1.00 97.94 82 ALA A CA 1
ATOM 692 C C . ALA A 1 82 ? -3.594 1.002 -3.232 1.00 97.94 82 ALA A C 1
ATOM 694 O O . ALA A 1 82 ? -4.799 1.179 -3.075 1.00 97.94 82 ALA A O 1
ATOM 695 N N . ALA A 1 83 ? -2.675 1.537 -2.426 1.00 96.25 83 ALA A N 1
ATOM 696 C CA . ALA A 1 83 ? -2.991 2.364 -1.267 1.00 96.25 83 ALA A CA 1
ATOM 697 C C . ALA A 1 83 ? -3.682 3.681 -1.661 1.00 96.25 83 ALA A C 1
ATOM 699 O O . ALA A 1 83 ? -4.662 4.078 -1.033 1.00 96.25 83 ALA A O 1
ATOM 700 N N . ILE A 1 84 ? -3.249 4.321 -2.754 1.00 93.25 84 ILE A N 1
ATOM 701 C CA . ILE A 1 84 ? -3.939 5.493 -3.314 1.00 93.25 84 ILE A CA 1
ATOM 702 C C . ILE A 1 84 ? -5.364 5.116 -3.731 1.00 93.25 84 ILE A C 1
ATOM 704 O O . ILE A 1 84 ? -6.314 5.790 -3.345 1.00 93.25 84 ILE A O 1
ATOM 708 N N . LEU A 1 85 ? -5.547 4.025 -4.481 1.00 95.38 85 LEU A N 1
ATOM 709 C CA . LEU A 1 85 ? -6.887 3.591 -4.882 1.00 95.38 85 LEU A CA 1
ATOM 710 C C . LEU A 1 85 ? -7.765 3.215 -3.678 1.00 95.38 85 LEU A C 1
ATOM 712 O O . LEU A 1 85 ? -8.960 3.489 -3.701 1.00 95.38 85 LEU A O 1
ATOM 716 N N . MET A 1 86 ? -7.188 2.631 -2.627 1.00 94.69 86 MET A N 1
ATOM 717 C CA . MET A 1 86 ? -7.883 2.327 -1.374 1.00 94.69 86 MET A CA 1
ATOM 718 C C . MET A 1 86 ? -8.410 3.603 -0.716 1.00 94.69 86 MET A C 1
ATOM 720 O O . MET A 1 86 ? -9.595 3.677 -0.402 1.00 94.69 86 MET A O 1
ATOM 724 N N . LYS A 1 87 ? -7.576 4.641 -0.621 1.00 88.94 87 LYS A N 1
ATOM 725 C CA . LYS A 1 87 ? -7.958 5.954 -0.090 1.00 88.94 87 LYS A CA 1
ATOM 726 C C . LYS A 1 87 ? -9.121 6.577 -0.872 1.00 88.94 87 LYS A C 1
ATOM 728 O O . LYS A 1 87 ? -10.087 7.037 -0.275 1.00 88.94 87 LYS A O 1
ATOM 733 N N . PHE A 1 88 ? -9.069 6.527 -2.205 1.00 87.81 88 PHE A N 1
ATOM 734 C CA . PHE A 1 88 ? -10.145 7.026 -3.077 1.00 87.81 88 PHE A CA 1
ATOM 735 C C . PHE A 1 88 ? -11.410 6.163 -3.042 1.00 87.81 88 PHE A C 1
ATOM 737 O O . PHE A 1 88 ? -12.507 6.658 -3.276 1.00 87.81 88 PHE A O 1
ATOM 744 N N . HIS A 1 89 ? -11.278 4.866 -2.781 1.00 90.88 89 HIS A N 1
ATOM 745 C CA . HIS A 1 89 ? -12.426 3.991 -2.602 1.00 90.88 89 HIS A CA 1
ATOM 746 C C . HIS A 1 89 ? -13.147 4.293 -1.282 1.00 90.88 89 HIS A C 1
ATOM 748 O O . HIS A 1 89 ? -14.371 4.397 -1.267 1.00 90.88 89 HIS A O 1
ATOM 754 N N . LEU A 1 90 ? -12.388 4.502 -0.202 1.00 85.62 90 LEU A N 1
ATOM 755 C CA . LEU A 1 90 ? -12.912 4.798 1.132 1.00 85.62 90 LEU A CA 1
ATOM 756 C C . LEU A 1 90 ? -13.636 6.145 1.237 1.00 85.62 90 LEU A C 1
ATOM 758 O O . LEU A 1 90 ? -14.476 6.282 2.128 1.00 85.62 90 LEU A O 1
ATOM 762 N N . SER A 1 91 ? -13.353 7.104 0.347 1.00 83.44 91 SER A N 1
ATOM 763 C CA . SER A 1 91 ? -14.109 8.364 0.283 1.00 83.44 91 SER A CA 1
ATOM 764 C C . SER A 1 91 ? -15.550 8.172 -0.186 1.00 83.44 91 SER A C 1
ATOM 766 O O . SER A 1 91 ? -16.421 8.993 0.086 1.00 83.44 91 SER A O 1
ATOM 768 N N . GLY A 1 92 ? -15.828 7.098 -0.933 1.00 80.81 92 GLY A N 1
ATOM 769 C CA . GLY A 1 92 ? -17.131 6.852 -1.553 1.00 80.81 92 GLY A CA 1
ATOM 770 C C . GLY A 1 92 ? -17.459 7.767 -2.742 1.00 80.81 92 GLY A C 1
ATOM 771 O O . GLY A 1 92 ? -18.430 7.509 -3.454 1.00 80.81 92 GLY A O 1
ATOM 772 N N . GLU A 1 93 ? -16.642 8.788 -3.017 1.00 80.56 93 GLU A N 1
ATOM 773 C CA . GLU A 1 93 ? -16.855 9.751 -4.107 1.00 80.56 93 GLU A CA 1
ATOM 774 C C . GLU A 1 93 ? -16.535 9.172 -5.494 1.00 80.56 93 GLU A C 1
ATOM 776 O O . GLU A 1 93 ? -17.079 9.624 -6.504 1.00 80.56 93 GLU A O 1
ATOM 781 N N . TYR A 1 94 ? -15.693 8.132 -5.560 1.00 84.94 94 TYR A N 1
ATOM 782 C CA . TYR A 1 94 ? -15.199 7.556 -6.816 1.00 84.94 94 TYR A CA 1
ATOM 783 C C . TYR A 1 94 ? -15.524 6.055 -6.950 1.00 84.94 94 TYR A C 1
ATOM 785 O O . TYR A 1 94 ? -14.615 5.220 -6.961 1.00 84.94 94 TYR A O 1
ATOM 793 N N . PRO A 1 95 ? -16.804 5.660 -7.126 1.00 88.50 95 PRO A N 1
ATOM 794 C CA . PRO A 1 95 ? -17.199 4.247 -7.207 1.00 88.50 95 PRO A CA 1
ATOM 795 C C . PRO A 1 95 ? -16.479 3.447 -8.303 1.00 88.50 95 PRO A C 1
ATOM 797 O O . PRO A 1 95 ? -16.283 2.238 -8.180 1.00 88.50 95 PRO A O 1
ATOM 800 N N . TRP A 1 96 ? -16.052 4.116 -9.378 1.00 94.50 96 TRP A N 1
ATOM 801 C CA . TRP A 1 96 ? -15.331 3.501 -10.495 1.00 94.50 96 TRP A CA 1
ATOM 802 C C . TRP A 1 96 ? -13.941 2.965 -10.114 1.00 94.50 96 TRP A C 1
ATOM 804 O O . TRP A 1 96 ? -13.381 2.161 -10.859 1.00 94.50 96 TRP A O 1
ATOM 814 N N . VAL A 1 97 ? -13.395 3.358 -8.958 1.00 95.44 97 VAL A N 1
ATOM 815 C CA . VAL A 1 97 ? -12.089 2.904 -8.452 1.00 95.44 97 VAL A CA 1
ATOM 816 C C . VAL A 1 97 ? -12.143 1.479 -7.885 1.00 95.44 97 VAL A C 1
ATOM 818 O O . VAL A 1 97 ? -11.119 0.796 -7.855 1.00 95.44 97 VAL A O 1
ATOM 821 N N . ALA A 1 98 ? -13.326 0.976 -7.514 1.00 96.44 98 ALA A N 1
ATOM 822 C CA . ALA A 1 98 ? -13.476 -0.331 -6.872 1.00 96.44 98 ALA A CA 1
ATOM 823 C C . ALA A 1 98 ? -12.917 -1.492 -7.719 1.00 96.44 98 ALA A C 1
ATOM 825 O O . ALA A 1 98 ? -12.154 -2.319 -7.224 1.00 96.44 98 ALA A O 1
ATOM 826 N N . ALA A 1 99 ? -13.243 -1.551 -9.014 1.00 97.69 99 ALA A N 1
ATOM 827 C CA . ALA A 1 99 ? -12.770 -2.637 -9.876 1.00 97.69 99 ALA A CA 1
ATOM 828 C C . ALA A 1 99 ? -11.238 -2.606 -10.103 1.00 97.69 99 ALA A C 1
ATOM 830 O O . ALA A 1 99 ? -10.598 -3.648 -9.922 1.00 97.69 99 ALA A O 1
ATOM 831 N N . PRO A 1 100 ? -10.614 -1.454 -10.434 1.00 98.31 100 PRO A N 1
ATOM 832 C CA . PRO A 1 100 ? -9.158 -1.326 -10.451 1.00 98.31 100 PRO A CA 1
ATOM 833 C C . PRO A 1 100 ? -8.500 -1.705 -9.120 1.00 98.31 100 PRO A C 1
ATOM 835 O O . PRO A 1 100 ? -7.531 -2.463 -9.133 1.00 98.31 100 PRO A O 1
ATOM 838 N N . LEU A 1 101 ? -9.043 -1.250 -7.985 1.00 98.44 101 LEU A N 1
ATOM 839 C CA . LEU A 1 101 ? -8.518 -1.575 -6.657 1.00 98.44 101 LEU A CA 1
ATOM 840 C C . LEU A 1 101 ? -8.538 -3.084 -6.400 1.00 98.44 101 LEU A C 1
ATOM 842 O O . LEU A 1 101 ? -7.505 -3.652 -6.058 1.00 98.44 101 LEU A O 1
ATOM 846 N N . ALA A 1 102 ? -9.676 -3.751 -6.613 1.00 98.25 102 ALA A N 1
ATOM 847 C CA . ALA A 1 102 ? -9.801 -5.198 -6.418 1.00 98.25 102 ALA A CA 1
ATOM 848 C C . ALA A 1 102 ? -8.758 -5.972 -7.236 1.00 98.25 102 ALA A C 1
ATOM 850 O O . ALA A 1 102 ? -8.103 -6.888 -6.733 1.00 98.25 102 ALA A O 1
ATOM 851 N N . LYS A 1 103 ? -8.549 -5.552 -8.487 1.00 98.44 103 LYS A N 1
ATOM 852 C CA . LYS A 1 103 ? -7.554 -6.144 -9.381 1.00 98.44 103 LYS A CA 1
ATOM 853 C C . LYS A 1 103 ? -6.123 -5.941 -8.876 1.00 98.44 103 LYS A C 1
ATOM 855 O O . LYS A 1 103 ? -5.337 -6.887 -8.906 1.00 98.44 103 LYS A O 1
ATOM 860 N N . THR A 1 104 ? -5.784 -4.744 -8.395 1.00 98.44 104 THR A N 1
ATOM 861 C CA . THR A 1 104 ? -4.459 -4.480 -7.816 1.00 98.44 104 THR A CA 1
ATOM 862 C C . THR A 1 104 ? -4.250 -5.250 -6.518 1.00 98.44 104 THR A C 1
ATOM 864 O O . THR A 1 104 ? -3.198 -5.854 -6.352 1.00 98.44 104 THR A O 1
ATOM 867 N N . LEU A 1 105 ? -5.237 -5.307 -5.621 1.00 98.38 105 LEU A N 1
ATOM 868 C CA . LEU A 1 105 ? -5.109 -6.070 -4.375 1.00 98.38 105 LEU A CA 1
ATOM 869 C C . LEU A 1 105 ? -4.899 -7.563 -4.655 1.00 98.38 105 LEU A C 1
ATOM 871 O O . LEU A 1 105 ? -4.024 -8.172 -4.048 1.00 98.38 105 LEU A O 1
ATOM 875 N N . ALA A 1 106 ? -5.601 -8.131 -5.641 1.00 98.25 106 ALA A N 1
ATOM 876 C CA . ALA A 1 106 ? -5.358 -9.503 -6.090 1.00 98.25 106 ALA A CA 1
ATOM 877 C C . ALA A 1 106 ? -3.941 -9.695 -6.667 1.00 98.25 106 ALA A C 1
ATOM 879 O O . ALA A 1 106 ? -3.326 -10.746 -6.472 1.00 98.25 106 ALA A O 1
ATOM 880 N N . PHE A 1 107 ? -3.400 -8.690 -7.368 1.00 98.12 107 PHE A N 1
ATOM 881 C CA . PHE A 1 107 ? -2.003 -8.701 -7.801 1.00 98.12 107 PHE A CA 1
ATOM 882 C C . PHE A 1 107 ? -1.049 -8.719 -6.602 1.00 98.12 107 PHE A C 1
ATOM 884 O O . PHE A 1 107 ? -0.179 -9.585 -6.551 1.00 98.12 107 PHE A O 1
ATOM 891 N N . CYS A 1 108 ? -1.230 -7.805 -5.645 1.00 97.38 108 CYS A N 1
ATOM 892 C CA . CYS A 1 108 ? -0.420 -7.707 -4.431 1.00 97.38 108 CYS A CA 1
ATOM 893 C C . CYS A 1 108 ? -0.426 -9.025 -3.651 1.00 97.38 108 CYS A C 1
ATOM 895 O O . CYS A 1 108 ? 0.636 -9.533 -3.317 1.00 97.38 108 CYS A O 1
ATOM 897 N N . THR A 1 109 ? -1.596 -9.635 -3.451 1.00 96.75 109 THR A N 1
ATOM 898 C CA . THR A 1 109 ? -1.711 -10.933 -2.774 1.00 96.75 109 THR A CA 1
ATOM 899 C C . THR A 1 109 ? -0.960 -12.044 -3.495 1.00 96.75 109 THR A C 1
ATOM 901 O O . THR A 1 109 ? -0.319 -12.865 -2.849 1.00 96.75 109 THR A O 1
ATOM 904 N N . ARG A 1 110 ? -1.023 -12.087 -4.831 1.00 96.44 110 ARG A N 1
ATOM 905 C CA . ARG A 1 110 ? -0.309 -13.105 -5.613 1.00 96.44 110 ARG A CA 1
ATOM 906 C C . ARG A 1 110 ? 1.205 -12.920 -5.565 1.00 96.44 110 ARG A C 1
ATOM 908 O O . ARG A 1 110 ? 1.919 -13.913 -5.623 1.00 96.44 110 ARG A O 1
ATOM 915 N N . MET A 1 111 ? 1.680 -11.676 -5.541 1.00 93.38 111 MET A N 1
ATOM 916 C CA . MET A 1 111 ? 3.112 -11.400 -5.412 1.00 93.38 111 MET A CA 1
ATOM 917 C C . MET A 1 111 ? 3.628 -11.669 -4.000 1.00 93.38 111 MET A C 1
ATOM 919 O O . MET A 1 111 ? 4.807 -11.968 -3.860 1.00 93.38 111 MET A O 1
ATOM 923 N N . GLY A 1 112 ? 2.746 -11.604 -3.002 1.00 91.75 112 GLY A N 1
ATOM 924 C CA . GLY A 1 112 ? 3.098 -11.804 -1.607 1.00 91.75 112 GLY A CA 1
ATOM 925 C C . GLY A 1 112 ? 3.837 -10.608 -1.020 1.00 91.75 112 GLY A C 1
ATOM 926 O O . GLY A 1 112 ? 3.988 -9.554 -1.650 1.00 91.75 112 GLY A O 1
ATOM 927 N N . LEU A 1 113 ? 4.265 -10.791 0.221 1.00 89.88 113 LEU A N 1
ATOM 928 C CA . LEU A 1 113 ? 5.225 -9.916 0.871 1.00 89.88 113 LEU A CA 1
ATOM 929 C C . LEU A 1 113 ? 6.637 -10.475 0.638 1.00 89.88 113 LEU A C 1
ATOM 931 O O . LEU A 1 113 ? 6.765 -11.658 0.323 1.00 89.88 113 LEU A O 1
ATOM 935 N N . PRO A 1 114 ? 7.687 -9.647 0.742 1.00 85.50 114 PRO A N 1
ATOM 936 C CA . PRO A 1 114 ? 9.060 -10.135 0.701 1.00 85.50 114 PRO A CA 1
ATOM 937 C C . PRO A 1 114 ? 9.278 -11.196 1.783 1.00 85.50 114 PRO A C 1
ATOM 939 O O . PRO A 1 114 ? 8.915 -10.976 2.938 1.00 85.50 114 PRO A O 1
ATOM 942 N N . GLU A 1 115 ? 9.854 -12.322 1.382 1.00 78.69 115 GLU A N 1
ATOM 943 C CA . GLU A 1 115 ? 10.244 -13.446 2.232 1.00 78.69 115 GLU A CA 1
ATOM 944 C C . GLU A 1 115 ? 11.679 -13.825 1.830 1.00 78.69 115 GLU A C 1
ATOM 946 O O . GLU A 1 115 ? 12.004 -13.809 0.638 1.00 78.69 115 GLU A O 1
ATOM 951 N N . ASP A 1 116 ? 12.530 -14.147 2.802 1.00 69.31 116 ASP A N 1
ATOM 952 C CA . ASP A 1 116 ? 13.899 -14.642 2.612 1.00 69.31 116 ASP A CA 1
ATOM 953 C C . ASP A 1 116 ? 14.884 -13.624 1.993 1.00 69.31 116 ASP A C 1
ATOM 955 O O . ASP A 1 116 ? 15.823 -14.004 1.282 1.00 69.31 116 ASP A O 1
ATOM 959 N N . SER A 1 117 ? 14.713 -12.326 2.274 1.00 68.62 117 SER A N 1
ATOM 960 C CA . SER A 1 117 ? 15.646 -11.277 1.832 1.00 68.62 117 SER A CA 1
ATOM 961 C C . SER A 1 117 ? 16.364 -10.595 2.999 1.00 68.62 117 SER A C 1
ATOM 963 O O . SER A 1 117 ? 15.935 -10.636 4.149 1.00 68.62 117 SER A O 1
ATOM 965 N N . TYR A 1 118 ? 17.507 -9.971 2.704 1.00 63.88 118 TYR A N 1
ATOM 966 C CA . TYR A 1 118 ? 18.330 -9.306 3.718 1.00 63.88 118 TYR A CA 1
ATOM 967 C C . TYR A 1 118 ? 17.596 -8.143 4.418 1.00 63.88 118 TYR A C 1
ATOM 969 O O . TYR A 1 118 ? 17.772 -7.952 5.619 1.00 63.88 118 TYR A O 1
ATOM 977 N N . ASP A 1 119 ? 16.741 -7.433 3.677 1.00 79.12 119 ASP A N 1
ATOM 978 C CA . ASP A 1 119 ? 15.956 -6.285 4.148 1.00 79.12 119 ASP A CA 1
ATOM 979 C C . ASP A 1 119 ? 14.458 -6.638 4.293 1.00 79.12 119 ASP A C 1
ATOM 981 O O . ASP A 1 119 ? 13.589 -5.774 4.165 1.00 79.12 119 ASP A O 1
ATOM 985 N N . GLU A 1 120 ? 14.117 -7.918 4.506 1.00 85.62 120 GLU A N 1
ATOM 986 C CA . GLU A 1 120 ? 12.722 -8.384 4.460 1.00 85.62 120 GLU A CA 1
ATOM 987 C C . GLU A 1 120 ? 11.817 -7.661 5.464 1.00 85.62 120 GLU A C 1
ATOM 989 O O . GLU A 1 120 ? 10.727 -7.223 5.097 1.00 85.62 120 GLU A O 1
ATOM 994 N N . MET A 1 121 ? 12.278 -7.470 6.707 1.00 88.25 121 MET A N 1
ATOM 995 C CA . MET A 1 121 ? 11.488 -6.810 7.748 1.00 88.25 121 MET A CA 1
ATOM 996 C C . MET A 1 121 ? 11.248 -5.340 7.428 1.00 88.25 121 MET A C 1
ATOM 998 O O . MET A 1 121 ? 10.117 -4.873 7.549 1.00 88.25 121 MET A O 1
ATOM 1002 N N . ASP A 1 122 ? 12.288 -4.628 6.989 1.00 89.81 122 ASP A N 1
ATOM 1003 C CA . ASP A 1 122 ? 12.177 -3.221 6.607 1.00 89.81 122 ASP A CA 1
ATOM 1004 C C . ASP A 1 122 ? 11.181 -3.048 5.458 1.00 89.81 122 ASP A C 1
ATOM 1006 O O . ASP A 1 122 ? 10.289 -2.201 5.525 1.00 89.81 122 ASP A O 1
ATOM 1010 N N . LEU A 1 123 ? 11.258 -3.911 4.441 1.00 91.00 123 LEU A N 1
ATOM 1011 C CA . LEU A 1 123 ? 10.343 -3.868 3.304 1.00 91.00 123 LEU A CA 1
ATOM 1012 C C . LEU A 1 123 ? 8.910 -4.249 3.691 1.00 91.00 123 LEU A C 1
ATOM 1014 O O . LEU A 1 123 ? 7.964 -3.604 3.241 1.00 91.00 123 LEU A O 1
ATOM 1018 N N . GLN A 1 124 ? 8.711 -5.275 4.521 1.00 93.19 124 GLN A N 1
ATOM 1019 C CA . GLN A 1 124 ? 7.378 -5.641 5.008 1.00 93.19 124 GLN A CA 1
ATOM 1020 C C . GLN A 1 124 ? 6.741 -4.498 5.810 1.00 93.19 124 GLN A C 1
ATOM 1022 O O . GLN A 1 124 ? 5.565 -4.186 5.601 1.00 93.19 124 GLN A O 1
ATOM 1027 N N . MET A 1 125 ? 7.516 -3.843 6.679 1.00 91.62 125 MET A N 1
ATOM 1028 C CA . MET A 1 125 ? 7.061 -2.680 7.438 1.00 91.62 125 MET A CA 1
ATOM 1029 C C . MET A 1 125 ? 6.756 -1.494 6.526 1.00 91.62 125 MET A C 1
ATOM 1031 O O . MET A 1 125 ? 5.725 -0.850 6.711 1.00 91.62 125 MET A O 1
ATOM 1035 N N . GLU A 1 126 ? 7.594 -1.226 5.520 1.00 93.19 126 GLU A N 1
ATOM 1036 C CA . GLU A 1 126 ? 7.340 -0.172 4.532 1.00 93.19 126 GLU A CA 1
ATOM 1037 C C . GLU A 1 126 ? 6.037 -0.438 3.763 1.00 93.19 126 GLU A C 1
ATOM 1039 O O . GLU A 1 126 ? 5.216 0.464 3.589 1.00 93.19 126 GLU A O 1
ATOM 1044 N N . ILE A 1 127 ? 5.801 -1.681 3.336 1.00 95.50 127 ILE A N 1
ATOM 1045 C CA . ILE A 1 127 ? 4.572 -2.065 2.632 1.00 95.50 127 ILE A CA 1
ATOM 1046 C C . ILE A 1 127 ? 3.349 -1.884 3.538 1.00 95.50 127 ILE A C 1
ATOM 1048 O O . ILE A 1 127 ? 2.336 -1.333 3.096 1.00 95.50 127 ILE A O 1
ATOM 1052 N N . LEU A 1 128 ? 3.425 -2.324 4.796 1.00 94.12 128 LEU A N 1
ATOM 1053 C CA . LEU A 1 128 ? 2.334 -2.150 5.753 1.00 94.12 128 LEU A CA 1
ATOM 1054 C C . LEU A 1 128 ? 2.044 -0.665 6.000 1.00 94.12 128 LEU A C 1
ATOM 1056 O O . LEU A 1 128 ? 0.883 -0.259 5.968 1.00 94.12 128 LEU A O 1
ATOM 1060 N N . GLU A 1 129 ? 3.084 0.148 6.171 1.00 91.62 129 GLU A N 1
ATOM 1061 C CA . GLU A 1 129 ? 2.982 1.597 6.339 1.00 91.62 129 GLU A CA 1
ATOM 1062 C C . GLU A 1 129 ? 2.312 2.252 5.121 1.00 91.62 129 GLU A C 1
ATOM 1064 O O . GLU A 1 129 ? 1.366 3.027 5.273 1.00 91.62 129 GLU A O 1
ATOM 1069 N N . VAL A 1 130 ? 2.714 1.877 3.901 1.00 94.44 130 VAL A N 1
ATOM 1070 C CA . VAL A 1 130 ? 2.075 2.324 2.651 1.00 94.44 130 VAL A CA 1
ATOM 1071 C C . VAL A 1 130 ? 0.568 2.059 2.677 1.00 94.44 130 VAL A C 1
ATOM 1073 O O . VAL A 1 130 ? -0.225 2.951 2.371 1.00 94.44 130 VAL A O 1
ATOM 1076 N N . PHE A 1 131 ? 0.146 0.859 3.075 1.00 95.00 131 PHE A N 1
ATOM 1077 C CA . PHE A 1 131 ? -1.275 0.529 3.150 1.00 95.00 131 PHE A CA 1
ATOM 1078 C C . PHE A 1 131 ? -1.996 1.230 4.308 1.00 95.00 131 PHE A C 1
ATOM 1080 O O . PHE A 1 131 ? -3.126 1.681 4.119 1.00 95.00 131 PHE A O 1
ATOM 1087 N N . LEU A 1 132 ? -1.360 1.395 5.469 1.00 89.31 132 LEU A N 1
ATOM 1088 C CA . LEU A 1 132 ? -1.893 2.186 6.582 1.00 89.31 132 LEU A CA 1
ATOM 1089 C C . LEU A 1 132 ? -2.151 3.640 6.161 1.00 89.31 132 LEU A C 1
ATOM 1091 O O . LEU A 1 132 ? -3.212 4.183 6.459 1.00 89.31 132 LEU A O 1
ATOM 1095 N N . HIS A 1 133 ? -1.255 4.250 5.382 1.00 87.50 133 HIS A N 1
ATOM 1096 C CA . HIS A 1 133 ? -1.480 5.576 4.790 1.00 87.50 133 HIS A CA 1
ATOM 1097 C C . HIS A 1 133 ? -2.593 5.600 3.731 1.00 87.50 133 HIS A C 1
ATOM 1099 O O . HIS A 1 133 ? -3.229 6.636 3.519 1.00 87.50 133 HIS A O 1
ATOM 1105 N N . GLY A 1 134 ? -2.854 4.462 3.088 1.00 87.38 134 GLY A N 1
ATOM 1106 C CA . GLY A 1 134 ? -4.012 4.250 2.219 1.00 87.38 134 GLY A CA 1
ATOM 1107 C C . GLY A 1 134 ? -5.338 4.046 2.961 1.00 87.38 134 GLY A C 1
ATOM 1108 O O . GLY A 1 134 ? -6.377 3.971 2.307 1.00 87.38 134 GLY A O 1
ATOM 1109 N N . GLY A 1 135 ? -5.322 3.963 4.297 1.00 88.31 135 GLY A N 1
ATOM 1110 C CA . GLY A 1 135 ? -6.501 3.712 5.128 1.00 88.31 135 GLY A CA 1
ATOM 1111 C C . GLY A 1 135 ? -6.814 2.229 5.337 1.00 88.31 135 GLY A C 1
ATOM 1112 O O . GLY A 1 135 ? -7.985 1.865 5.455 1.00 88.31 135 GLY A O 1
ATOM 1113 N N . LEU A 1 136 ? -5.801 1.352 5.352 1.00 91.06 136 LEU A N 1
ATOM 1114 C CA . LEU A 1 136 ? -5.976 -0.092 5.559 1.00 91.06 136 LEU A CA 1
ATOM 1115 C C . LEU A 1 136 ? -6.789 -0.423 6.814 1.00 91.06 136 LEU A C 1
ATOM 1117 O O . LEU A 1 136 ? -7.651 -1.296 6.771 1.00 91.06 136 LEU A O 1
ATOM 1121 N N . ASP A 1 137 ? -6.545 0.272 7.919 1.00 84.50 137 ASP A N 1
ATOM 1122 C CA . ASP A 1 137 ? -7.283 0.123 9.171 1.00 84.50 137 ASP A CA 1
ATOM 1123 C C . ASP A 1 137 ? -8.799 0.304 8.962 1.00 84.50 137 ASP A C 1
ATOM 1125 O O . ASP A 1 137 ? -9.589 -0.570 9.329 1.00 84.50 137 ASP A O 1
ATOM 1129 N N . LEU A 1 138 ? -9.202 1.379 8.285 1.00 84.12 138 LEU A N 1
ATOM 1130 C CA . LEU A 1 138 ? -10.599 1.665 7.949 1.00 84.12 138 LEU A CA 1
ATOM 1131 C C . LEU A 1 138 ? -11.150 0.703 6.894 1.00 84.12 138 LEU A C 1
ATOM 1133 O O . LEU A 1 138 ? -12.304 0.287 6.981 1.00 84.12 138 LEU A O 1
ATOM 1137 N N . PHE A 1 139 ? -10.335 0.321 5.914 1.00 88.81 139 PHE A N 1
ATOM 1138 C CA . PHE A 1 139 ? -10.701 -0.620 4.858 1.00 88.81 139 PHE A CA 1
ATOM 1139 C C . PHE A 1 139 ? -11.003 -2.021 5.393 1.00 88.81 139 PHE A C 1
ATOM 1141 O O . PHE A 1 139 ? -11.943 -2.692 4.948 1.00 88.81 139 PHE A O 1
ATOM 1148 N N . LEU A 1 140 ? -10.237 -2.476 6.384 1.00 86.94 140 LEU A N 1
ATOM 1149 C CA . LEU A 1 140 ? -10.495 -3.746 7.049 1.00 86.94 140 LEU A CA 1
ATOM 1150 C C . LEU A 1 140 ? -11.853 -3.739 7.763 1.00 86.94 140 LEU A C 1
ATOM 1152 O O . LEU A 1 140 ? -12.566 -4.737 7.664 1.00 86.94 140 LEU A O 1
ATOM 1156 N N . GLU A 1 141 ? -12.224 -2.619 8.392 1.00 82.56 141 GLU A N 1
ATOM 1157 C CA . GLU A 1 141 ? -13.485 -2.449 9.126 1.00 82.56 141 GLU A CA 1
ATOM 1158 C C . GLU A 1 141 ? -14.710 -2.260 8.218 1.00 82.56 141 GLU A C 1
ATOM 1160 O O . GLU A 1 141 ? -15.737 -2.902 8.435 1.00 82.56 141 GLU A O 1
ATOM 1165 N N . ARG A 1 142 ? -14.625 -1.360 7.230 1.00 85.00 142 ARG A N 1
ATOM 1166 C CA . ARG A 1 142 ? -15.784 -0.907 6.438 1.00 85.00 142 ARG A CA 1
ATOM 1167 C C . ARG A 1 142 ? -16.148 -1.836 5.289 1.00 85.00 142 ARG A C 1
ATOM 1169 O O . ARG A 1 142 ? -17.319 -1.923 4.944 1.00 85.00 142 ARG A O 1
ATOM 1176 N N . GLU A 1 143 ? -15.168 -2.541 4.733 1.00 86.88 143 GLU A N 1
ATOM 1177 C CA . GLU A 1 143 ? -15.337 -3.315 3.499 1.00 86.88 143 GLU A CA 1
ATOM 1178 C C . GLU A 1 143 ? -15.119 -4.822 3.723 1.00 86.88 143 GLU A C 1
ATOM 1180 O O . GLU A 1 143 ? -14.279 -5.416 3.045 1.00 86.88 143 GLU A O 1
ATOM 1185 N N . PRO A 1 144 ? -15.769 -5.478 4.709 1.00 81.69 144 PRO A N 1
ATOM 1186 C CA . PRO A 1 144 ? -15.398 -6.813 5.206 1.00 81.69 144 PRO A CA 1
ATOM 1187 C C . PRO A 1 144 ? -15.256 -7.880 4.110 1.00 81.69 144 PRO A C 1
ATOM 1189 O O . PRO A 1 144 ? -14.336 -8.692 4.183 1.00 81.69 144 PRO A O 1
ATOM 1192 N N . ASP A 1 145 ? -16.081 -7.810 3.067 1.00 89.50 145 ASP A N 1
ATOM 1193 C CA . ASP A 1 145 ? -16.110 -8.786 1.973 1.00 89.50 145 ASP A CA 1
ATOM 1194 C C . ASP A 1 145 ? -15.194 -8.425 0.785 1.00 89.50 145 ASP A C 1
ATOM 1196 O O . ASP A 1 145 ? -15.046 -9.207 -0.157 1.00 89.50 145 ASP A O 1
ATOM 1200 N N . PHE A 1 146 ? -14.559 -7.249 0.800 1.00 91.94 146 PHE A N 1
ATOM 1201 C CA . PHE A 1 146 ? -13.707 -6.785 -0.292 1.00 91.94 146 PHE A CA 1
ATOM 1202 C C . PHE A 1 146 ? -12.294 -7.380 -0.188 1.00 91.94 146 PHE A C 1
ATOM 1204 O O . PHE A 1 146 ? -11.581 -7.163 0.792 1.00 91.94 146 PHE A O 1
ATOM 1211 N N . SER A 1 147 ? -11.857 -8.086 -1.238 1.00 94.12 147 SER A N 1
ATOM 1212 C CA . SER A 1 147 ? -10.519 -8.699 -1.359 1.00 94.12 147 SER A CA 1
ATOM 1213 C C . SER A 1 147 ? -10.086 -9.515 -0.122 1.00 94.12 147 SER A C 1
ATOM 1215 O O . SER A 1 147 ? -9.061 -9.203 0.492 1.00 94.12 147 SER A O 1
ATOM 1217 N N . PRO A 1 148 ? -10.823 -10.582 0.247 1.00 93.19 148 PRO A N 1
ATOM 1218 C CA . PRO A 1 148 ? -10.586 -11.339 1.481 1.00 93.19 148 PRO A CA 1
ATOM 1219 C C . PRO A 1 148 ? -9.168 -11.918 1.585 1.00 93.19 148 PRO A C 1
ATOM 1221 O O . PRO A 1 148 ? -8.580 -11.898 2.665 1.00 93.19 148 PRO A O 1
ATOM 1224 N N . ASP A 1 149 ? -8.573 -12.361 0.474 1.00 95.19 149 ASP A N 1
ATOM 1225 C CA . ASP A 1 149 ? -7.217 -12.926 0.485 1.00 95.19 149 ASP A CA 1
ATOM 1226 C C . ASP A 1 149 ? -6.148 -11.872 0.820 1.00 95.19 149 ASP A C 1
ATOM 1228 O O . ASP A 1 149 ? -5.186 -12.155 1.538 1.00 95.19 149 ASP A O 1
ATOM 1232 N N . PHE A 1 150 ? -6.334 -10.632 0.354 1.00 96.44 150 PHE A N 1
ATOM 1233 C CA . PHE A 1 150 ? -5.473 -9.505 0.718 1.00 96.44 150 PHE A CA 1
ATOM 1234 C C . PHE A 1 150 ? -5.593 -9.182 2.208 1.00 96.44 150 PHE A C 1
ATOM 1236 O O . PHE A 1 150 ? -4.583 -9.014 2.891 1.00 96.44 150 PHE A O 1
ATOM 1243 N N . LYS A 1 151 ? -6.820 -9.170 2.738 1.00 92.06 151 LYS A N 1
ATOM 1244 C CA . LYS A 1 151 ? -7.058 -8.959 4.171 1.00 92.06 151 LYS A CA 1
ATOM 1245 C C . LYS A 1 151 ? -6.409 -10.046 5.020 1.00 92.06 151 LYS A C 1
ATOM 1247 O O . LYS A 1 151 ? -5.772 -9.738 6.022 1.00 92.06 151 LYS A O 1
ATOM 1252 N N . ALA A 1 152 ? -6.523 -11.304 4.598 1.00 90.69 152 ALA A N 1
ATOM 1253 C CA . ALA A 1 152 ? -5.882 -12.423 5.274 1.00 90.69 152 ALA A CA 1
ATOM 1254 C C . ALA A 1 152 ? -4.351 -12.297 5.260 1.00 90.69 152 ALA A C 1
ATOM 1256 O O . ALA A 1 152 ? -3.716 -12.615 6.260 1.00 90.69 152 ALA A O 1
ATOM 1257 N N . MET A 1 153 ? -3.759 -11.818 4.161 1.00 94.38 153 MET A N 1
ATOM 1258 C CA . MET A 1 153 ? -2.320 -11.549 4.074 1.00 94.38 153 MET A CA 1
ATOM 1259 C C . MET A 1 153 ? -1.878 -10.473 5.073 1.00 94.38 153 MET A C 1
ATOM 1261 O O . MET A 1 153 ? -0.968 -10.723 5.855 1.00 94.38 153 MET A O 1
ATOM 1265 N N . MET A 1 154 ? -2.563 -9.326 5.111 1.00 93.44 154 MET A N 1
ATOM 1266 C CA . MET A 1 154 ? -2.265 -8.256 6.076 1.00 93.44 154 MET A CA 1
ATOM 1267 C C . MET A 1 154 ? -2.478 -8.713 7.528 1.00 93.44 154 MET A C 1
ATOM 1269 O O . MET A 1 154 ? -1.682 -8.398 8.404 1.00 93.44 154 MET A O 1
ATOM 1273 N N . GLY A 1 155 ? -3.533 -9.491 7.787 1.00 89.06 155 GLY A N 1
ATOM 1274 C CA . GLY A 1 155 ? -3.809 -10.041 9.114 1.00 89.06 155 GLY A CA 1
ATOM 1275 C C . GLY A 1 155 ? -2.743 -11.030 9.588 1.00 89.06 155 GLY A C 1
ATOM 1276 O O . GLY A 1 155 ? -2.355 -10.981 10.751 1.00 89.06 155 GLY A O 1
ATOM 1277 N N . ARG A 1 156 ? -2.235 -11.899 8.701 1.00 90.56 156 ARG A N 1
ATOM 1278 C CA . ARG A 1 156 ? -1.122 -12.807 9.031 1.00 90.56 156 ARG A CA 1
ATOM 1279 C C . ARG A 1 156 ? 0.145 -12.042 9.396 1.00 90.56 156 ARG A C 1
ATOM 1281 O O . ARG A 1 156 ? 0.720 -12.353 10.428 1.00 90.56 156 ARG A O 1
ATOM 1288 N N . LEU A 1 157 ? 0.494 -11.006 8.631 1.00 92.00 157 LEU A N 1
ATOM 1289 C CA . LEU A 1 157 ? 1.657 -10.166 8.926 1.00 92.00 157 LEU A CA 1
ATOM 1290 C C . LEU A 1 157 ? 1.583 -9.563 10.339 1.00 92.00 157 LEU A C 1
ATOM 1292 O O . LEU A 1 157 ? 2.532 -9.640 11.112 1.00 92.00 157 LEU A O 1
ATOM 1296 N N . VAL A 1 158 ? 0.426 -9.010 10.718 1.00 89.81 158 VAL A N 1
ATOM 1297 C CA . VAL A 1 158 ? 0.242 -8.443 12.066 1.00 89.81 158 VAL A CA 1
ATOM 1298 C C . VAL A 1 158 ? 0.330 -9.526 13.145 1.00 89.81 158 VAL A C 1
ATOM 1300 O O . VAL A 1 158 ? 0.961 -9.310 14.177 1.00 89.81 158 VAL A O 1
ATOM 1303 N N . LEU A 1 159 ? -0.255 -10.707 12.916 1.00 88.56 159 LEU A N 1
ATOM 1304 C CA . LEU A 1 159 ? -0.148 -11.838 13.846 1.00 88.56 159 LEU A CA 1
ATOM 1305 C C . LEU A 1 159 ? 1.300 -12.318 14.020 1.00 88.56 159 LEU A C 1
ATOM 1307 O O . LEU A 1 159 ? 1.698 -12.657 15.133 1.00 88.56 159 LEU A O 1
ATOM 1311 N N . GLU A 1 160 ? 2.087 -12.329 12.947 1.00 91.12 160 GLU A N 1
ATOM 1312 C CA . GLU A 1 160 ? 3.518 -12.637 12.995 1.00 91.12 160 GLU A CA 1
ATOM 1313 C C . GLU A 1 160 ? 4.268 -11.604 13.844 1.00 91.12 160 GLU A C 1
ATOM 1315 O O . GLU A 1 160 ? 5.033 -11.985 14.732 1.00 91.12 160 GLU A O 1
ATOM 1320 N N . TYR A 1 161 ? 3.969 -10.312 13.674 1.00 93.06 161 TYR A N 1
ATOM 1321 C CA . TYR A 1 161 ? 4.554 -9.243 14.487 1.00 93.06 161 TYR A CA 1
ATOM 1322 C C . TYR A 1 161 ? 4.206 -9.376 15.975 1.00 93.06 161 TYR A C 1
ATOM 1324 O O . TYR A 1 161 ? 5.086 -9.214 16.822 1.00 93.06 161 TYR A O 1
ATOM 1332 N N . HIS A 1 162 ? 2.968 -9.746 16.320 1.00 89.62 162 HIS A N 1
ATOM 1333 C CA . HIS A 1 162 ? 2.620 -10.089 17.705 1.00 89.62 162 HIS A CA 1
ATOM 1334 C C . HIS A 1 162 ? 3.444 -11.263 18.228 1.00 89.62 162 HIS A C 1
ATOM 1336 O O . HIS A 1 162 ? 4.008 -11.176 19.318 1.00 89.62 162 HIS A O 1
ATOM 1342 N N . GLY A 1 163 ? 3.551 -12.342 17.448 1.00 88.88 163 GLY A N 1
ATOM 1343 C CA . GLY A 1 163 ? 4.339 -13.514 17.824 1.00 88.88 163 GLY A CA 1
ATOM 1344 C C . GLY A 1 163 ? 5.800 -13.164 18.119 1.00 88.88 163 GLY A C 1
ATOM 1345 O O . GLY A 1 163 ? 6.351 -13.626 19.120 1.00 88.88 163 GLY A O 1
ATOM 1346 N N . MET A 1 164 ? 6.402 -12.294 17.304 1.00 92.00 164 MET A N 1
ATOM 1347 C CA . MET A 1 164 ? 7.759 -11.778 17.511 1.00 92.00 164 MET A CA 1
ATOM 1348 C C . MET A 1 164 ? 7.875 -10.960 18.804 1.00 92.00 164 MET A C 1
ATOM 1350 O O . MET A 1 164 ? 8.804 -11.170 19.590 1.00 92.00 164 MET A O 1
ATOM 1354 N N . LEU A 1 165 ? 6.927 -10.054 19.062 1.00 92.38 165 LEU A N 1
ATOM 1355 C CA . LEU A 1 165 ? 6.901 -9.242 20.283 1.00 92.38 165 LEU A CA 1
ATOM 1356 C C . LEU A 1 165 ? 6.762 -10.107 21.544 1.00 92.38 165 LEU A C 1
ATOM 1358 O O . LEU A 1 165 ? 7.520 -9.924 22.503 1.00 92.38 165 LEU A O 1
ATOM 1362 N N . ASP A 1 166 ? 5.859 -11.086 21.520 1.00 91.81 166 ASP A N 1
ATOM 1363 C CA . ASP A 1 166 ? 5.601 -12.001 22.635 1.00 91.81 166 ASP A CA 1
ATOM 1364 C C . ASP A 1 166 ? 6.807 -12.904 22.924 1.00 91.81 166 ASP A C 1
ATOM 1366 O O . ASP A 1 166 ? 7.207 -13.080 24.081 1.00 91.81 166 ASP A O 1
ATOM 1370 N N . ALA A 1 167 ? 7.437 -13.435 21.873 1.00 92.19 167 ALA A N 1
ATOM 1371 C CA . ALA A 1 167 ? 8.649 -14.245 21.973 1.00 92.19 167 ALA A CA 1
ATOM 1372 C C . ALA A 1 167 ? 9.902 -13.421 22.327 1.00 92.19 167 ALA A C 1
ATOM 1374 O O . ALA A 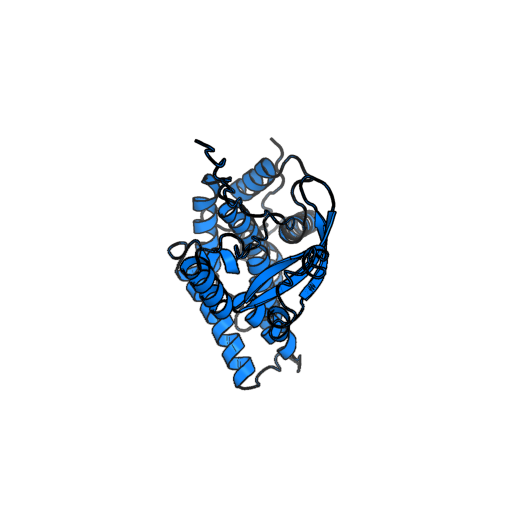1 167 ? 10.939 -13.997 22.665 1.00 92.19 167 ALA A O 1
ATOM 1375 N N . ARG A 1 168 ? 9.811 -12.081 22.284 1.00 91.62 168 ARG A N 1
ATOM 1376 C CA . ARG A 1 168 ? 10.940 -11.133 22.344 1.00 91.62 168 ARG A CA 1
ATOM 1377 C C . ARG A 1 168 ? 11.964 -11.352 21.226 1.00 91.62 168 ARG A C 1
ATOM 1379 O O . ARG A 1 168 ? 13.120 -10.945 21.361 1.00 91.62 168 ARG A O 1
ATOM 1386 N N . ASP A 1 169 ? 11.525 -11.946 20.125 1.00 90.44 169 ASP A N 1
ATOM 1387 C CA . ASP A 1 169 ? 12.318 -12.228 18.936 1.00 90.44 169 ASP A CA 1
ATOM 1388 C C . ASP A 1 169 ? 12.269 -11.029 17.983 1.00 90.44 169 ASP A C 1
ATOM 1390 O O . ASP A 1 169 ? 11.605 -11.023 16.951 1.00 90.44 169 ASP A O 1
ATOM 1394 N N . THR A 1 170 ? 12.900 -9.941 18.420 1.00 89.38 170 THR A N 1
ATOM 1395 C CA . THR A 1 170 ? 12.801 -8.614 17.782 1.00 89.38 170 THR A CA 1
ATOM 1396 C C . THR A 1 170 ? 14.139 -8.122 17.239 1.00 89.38 170 THR A C 1
ATOM 1398 O O . THR A 1 170 ? 14.271 -6.947 16.903 1.00 89.38 170 THR A O 1
ATOM 1401 N N . ILE A 1 171 ? 15.145 -8.997 17.189 1.00 86.81 171 ILE A N 1
ATOM 1402 C CA . ILE A 1 171 ? 16.472 -8.697 16.655 1.00 86.81 171 ILE A CA 1
ATOM 1403 C C . ILE A 1 171 ? 16.660 -9.529 15.392 1.00 86.81 171 ILE A C 1
ATOM 1405 O O . ILE A 1 171 ? 16.832 -10.740 15.482 1.00 86.81 171 ILE A O 1
ATOM 1409 N N . HIS A 1 172 ? 16.667 -8.869 14.239 1.00 82.25 172 HIS A N 1
ATOM 1410 C CA . HIS A 1 172 ? 16.756 -9.512 12.926 1.00 82.25 172 HIS A CA 1
ATOM 1411 C C . HIS A 1 172 ? 17.871 -8.877 12.087 1.00 82.25 172 HIS A C 1
ATOM 1413 O O . HIS A 1 172 ? 18.454 -7.853 12.462 1.00 82.25 172 HIS A O 1
ATOM 1419 N N . GLY A 1 173 ? 18.249 -9.533 10.989 1.00 75.38 173 GLY A N 1
ATOM 1420 C CA . GLY A 1 173 ? 19.405 -9.126 10.183 1.00 75.38 173 GLY A CA 1
ATOM 1421 C C . GLY A 1 173 ? 20.718 -9.118 10.987 1.00 75.38 173 GLY A C 1
ATOM 1422 O O . GLY A 1 173 ? 20.939 -9.958 11.863 1.00 75.38 173 GLY A O 1
ATOM 1423 N N . PHE A 1 174 ? 21.609 -8.151 10.729 1.00 78.50 174 PHE A N 1
ATOM 1424 C CA . PHE A 1 174 ? 22.889 -7.991 11.452 1.00 78.50 174 PHE A CA 1
ATOM 1425 C C . PHE A 1 174 ? 22.734 -7.395 12.867 1.00 78.50 174 PHE A C 1
ATOM 1427 O O . PHE A 1 174 ? 23.502 -6.522 13.277 1.00 78.50 174 PHE A O 1
ATOM 1434 N N . GLY A 1 175 ? 21.759 -7.875 13.639 1.00 82.06 175 GLY A N 1
ATOM 1435 C CA . GLY A 1 175 ? 21.520 -7.421 15.008 1.00 82.06 175 GLY A CA 1
ATOM 1436 C C . GLY A 1 175 ? 20.695 -6.136 15.103 1.00 82.06 175 GLY A C 1
ATOM 1437 O O . GLY A 1 175 ? 20.802 -5.425 16.105 1.00 82.06 175 GLY A O 1
ATOM 1438 N N . VAL A 1 176 ? 19.900 -5.822 14.076 1.00 84.25 176 VAL A N 1
ATOM 1439 C CA . VAL A 1 176 ? 19.012 -4.655 14.064 1.00 84.25 176 VAL A CA 1
ATOM 1440 C C . VAL A 1 176 ? 17.805 -4.946 14.952 1.00 84.25 176 VAL A C 1
ATOM 1442 O O . VAL A 1 176 ? 17.185 -6.002 14.855 1.00 84.25 176 VAL A O 1
ATOM 1445 N N . GLY A 1 177 ? 17.504 -4.026 15.870 1.00 88.56 177 GLY A N 1
ATOM 1446 C CA . GLY A 1 177 ? 16.385 -4.157 16.797 1.00 88.56 177 GLY A CA 1
ATOM 1447 C C . GLY A 1 177 ? 15.122 -3.504 16.247 1.00 88.56 177 GLY A C 1
ATOM 1448 O O . GLY A 1 177 ? 15.078 -2.286 16.129 1.00 88.56 177 GLY A O 1
ATOM 1449 N N . TYR A 1 178 ? 14.085 -4.304 16.013 1.00 90.00 178 TYR A N 1
ATOM 1450 C CA . TYR A 1 178 ? 12.807 -3.898 15.414 1.00 90.00 178 TYR A CA 1
ATOM 1451 C C . TYR A 1 178 ? 11.669 -3.730 16.422 1.00 90.00 178 TYR A C 1
ATOM 1453 O O . TYR A 1 178 ? 10.530 -3.472 16.044 1.00 90.00 178 TYR A O 1
ATOM 1461 N N . ARG A 1 179 ? 11.938 -3.898 17.721 1.00 91.25 179 ARG A N 1
ATOM 1462 C CA . ARG A 1 179 ? 10.892 -3.926 18.752 1.00 91.25 179 ARG A CA 1
ATOM 1463 C C . ARG A 1 179 ? 9.954 -2.717 18.692 1.00 91.25 179 ARG A C 1
ATOM 1465 O O . ARG A 1 179 ? 8.744 -2.899 18.664 1.00 91.25 179 ARG A O 1
ATOM 1472 N N . SER A 1 180 ? 10.510 -1.507 18.679 1.00 88.06 180 SER A N 1
ATOM 1473 C CA . SER A 1 180 ? 9.715 -0.274 18.675 1.00 88.06 180 SER A CA 1
ATOM 1474 C C . SER A 1 180 ? 8.896 -0.121 17.391 1.00 88.06 180 SER A C 1
ATOM 1476 O O . SER A 1 180 ? 7.777 0.383 17.431 1.00 88.06 180 SER A O 1
ATOM 1478 N N . ASP A 1 181 ? 9.440 -0.558 16.253 1.00 88.25 181 ASP A N 1
ATOM 1479 C CA . ASP A 1 181 ? 8.748 -0.504 14.966 1.00 88.25 181 ASP A CA 1
ATOM 1480 C C . ASP A 1 181 ? 7.596 -1.509 14.906 1.00 88.25 181 ASP A C 1
ATOM 1482 O O . ASP A 1 181 ? 6.489 -1.143 14.515 1.00 88.25 181 ASP A O 1
ATOM 1486 N N . LEU A 1 182 ? 7.816 -2.735 15.386 1.00 89.38 182 LEU A N 1
ATOM 1487 C CA . LEU A 1 182 ? 6.777 -3.756 15.531 1.00 89.38 182 LEU A CA 1
ATOM 1488 C C . LEU A 1 182 ? 5.654 -3.287 16.465 1.00 89.38 182 LEU A C 1
ATOM 1490 O O . LEU A 1 182 ? 4.484 -3.368 16.092 1.00 89.38 182 LEU A O 1
ATOM 1494 N N . GLU A 1 183 ? 5.997 -2.754 17.647 1.00 87.88 183 GLU A N 1
ATOM 1495 C CA . GLU A 1 183 ? 5.024 -2.206 18.606 1.00 87.88 183 GLU A CA 1
ATOM 1496 C C . GLU A 1 183 ? 4.185 -1.094 17.952 1.00 87.88 183 GLU A C 1
ATOM 1498 O O . GLU A 1 183 ? 2.956 -1.114 18.049 1.00 87.88 183 GLU A O 1
ATOM 1503 N N . ARG A 1 184 ? 4.822 -0.175 17.210 1.00 87.12 184 ARG A N 1
ATOM 1504 C CA . ARG A 1 184 ? 4.131 0.895 16.472 1.00 87.12 184 ARG A CA 1
ATOM 1505 C C . ARG A 1 184 ? 3.177 0.340 15.409 1.00 87.12 184 ARG A C 1
ATOM 1507 O O . ARG A 1 184 ? 2.035 0.790 15.330 1.00 87.12 184 ARG A O 1
ATOM 1514 N N . MET A 1 185 ? 3.628 -0.604 14.584 1.00 87.12 185 MET A N 1
ATOM 1515 C CA . MET A 1 185 ? 2.823 -1.162 13.487 1.00 87.12 185 MET A CA 1
ATOM 1516 C C . MET A 1 185 ? 1.601 -1.919 14.000 1.00 87.12 185 MET A C 1
ATOM 1518 O O . MET A 1 185 ? 0.484 -1.686 13.534 1.00 87.12 185 MET A O 1
ATOM 1522 N N . VAL A 1 186 ? 1.805 -2.776 15.001 1.00 87.81 186 VAL A N 1
ATOM 1523 C CA . VAL A 1 186 ? 0.732 -3.498 15.690 1.00 87.81 186 VAL A CA 1
ATOM 1524 C C . VAL A 1 186 ? -0.276 -2.511 16.274 1.00 87.81 186 VAL A C 1
ATOM 1526 O O . VAL A 1 186 ? -1.466 -2.592 15.973 1.00 87.81 186 VAL A O 1
ATOM 1529 N N . GLN A 1 187 ? 0.199 -1.509 17.019 1.00 84.06 187 GLN A N 1
ATOM 1530 C CA . GLN A 1 187 ? -0.673 -0.510 17.626 1.00 84.06 187 GLN A CA 1
ATOM 1531 C C . GLN A 1 187 ? -1.524 0.226 16.586 1.00 84.06 187 GLN A C 1
ATOM 1533 O O . GLN A 1 187 ? -2.720 0.416 16.815 1.00 84.06 187 GLN A O 1
ATOM 1538 N N . ARG A 1 188 ? -0.949 0.621 15.444 1.00 79.56 188 ARG A N 1
ATOM 1539 C CA . ARG A 1 188 ? -1.692 1.291 14.363 1.00 79.56 188 ARG A CA 1
ATOM 1540 C C . ARG A 1 188 ? -2.745 0.394 13.718 1.00 79.56 188 ARG A C 1
ATOM 1542 O O . ARG A 1 188 ? -3.799 0.891 13.343 1.00 79.56 188 ARG A O 1
ATOM 1549 N N . MET A 1 189 ? -2.485 -0.905 13.604 1.00 81.50 189 MET A N 1
ATOM 1550 C CA . MET A 1 189 ? -3.435 -1.869 13.040 1.00 81.50 189 MET A CA 1
ATOM 1551 C C . MET A 1 189 ? -4.571 -2.232 14.006 1.00 81.50 189 MET A C 1
ATOM 1553 O O . MET A 1 189 ? -5.663 -2.601 13.564 1.00 81.50 189 MET A O 1
ATOM 1557 N N . GLU A 1 190 ? -4.332 -2.133 15.314 1.00 75.88 190 GLU A N 1
ATOM 1558 C CA . GLU A 1 190 ? -5.297 -2.470 16.369 1.00 75.88 190 GLU A CA 1
ATOM 1559 C C . GLU A 1 190 ? -6.059 -1.265 16.935 1.00 75.88 190 GLU A C 1
ATOM 1561 O O . GLU A 1 190 ? -7.073 -1.434 17.622 1.00 75.88 190 GLU A O 1
ATOM 1566 N N . SER A 1 191 ? -5.596 -0.051 16.648 1.00 64.81 191 SER A N 1
ATOM 1567 C CA . SER A 1 191 ? -6.202 1.187 17.130 1.00 64.81 191 SER A CA 1
ATOM 1568 C C . SER A 1 191 ? -6.973 1.895 16.026 1.00 64.81 191 SER A C 1
ATOM 1570 O O . SER A 1 191 ? -6.601 1.871 14.860 1.00 64.81 191 SER A O 1
ATOM 1572 N N . THR A 1 192 ? -8.043 2.584 16.403 1.00 57.03 192 THR A N 1
ATOM 1573 C CA . THR A 1 192 ? -8.638 3.629 15.572 1.00 57.03 192 THR A CA 1
ATOM 1574 C C . THR A 1 192 ? -8.031 4.969 15.978 1.00 57.03 192 THR A C 1
ATOM 1576 O O . THR A 1 192 ? -7.924 5.274 17.169 1.00 57.03 192 THR A O 1
ATOM 1579 N N . SER A 1 193 ? -7.642 5.773 14.991 1.00 52.31 193 SER A N 1
ATOM 1580 C CA . SER A 1 193 ? -7.138 7.128 15.221 1.00 52.31 193 SER A CA 1
ATOM 1581 C C . SER A 1 193 ? -8.291 8.110 15.455 1.00 52.31 193 SER A C 1
ATOM 1583 O O . SER A 1 193 ? -9.282 8.118 14.724 1.00 52.31 193 SER A O 1
ATOM 1585 N N . PHE A 1 194 ? -8.147 8.962 16.464 1.00 54.72 194 PHE A N 1
ATOM 1586 C CA . PHE A 1 194 ? -9.090 10.010 16.839 1.00 54.72 194 PHE A CA 1
ATOM 1587 C C . PHE A 1 194 ? -8.382 11.346 16.920 1.00 54.72 194 PHE A C 1
ATOM 1589 O O . PHE A 1 194 ? -7.247 11.417 17.367 1.00 54.7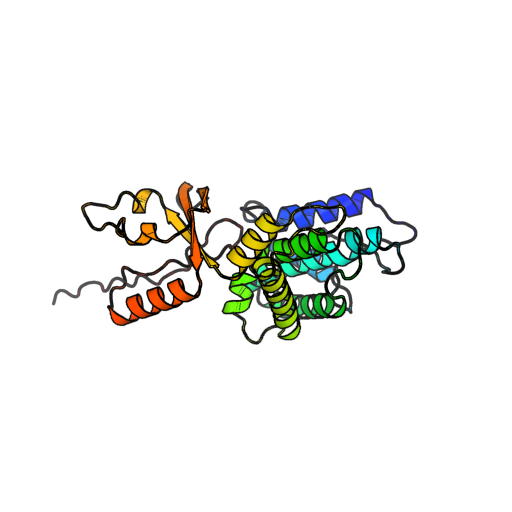2 194 PHE A O 1
ATOM 1596 N N . PHE A 1 195 ? -9.059 12.423 16.554 1.00 49.16 195 PHE A N 1
ATOM 1597 C CA . PHE A 1 195 ? -8.549 13.762 16.807 1.00 49.16 195 PHE A CA 1
ATOM 1598 C C . PHE A 1 195 ? -9.268 14.384 17.983 1.00 49.16 195 PHE A C 1
ATOM 1600 O O . PHE A 1 195 ? -10.500 14.431 18.013 1.00 49.16 195 PHE A O 1
ATOM 1607 N N . LEU A 1 196 ? -8.488 14.906 18.922 1.00 53.50 196 LEU A N 1
ATOM 1608 C CA . LEU A 1 196 ? -8.998 15.704 20.018 1.00 53.50 196 LEU A CA 1
ATOM 1609 C C . LEU A 1 196 ? -8.598 17.171 19.808 1.00 53.50 196 LEU A C 1
ATOM 1611 O O . LEU A 1 196 ? -7.435 17.512 20.029 1.00 53.50 196 LEU A O 1
ATOM 1615 N N . PRO A 1 197 ? -9.537 18.054 19.418 1.00 50.59 197 PRO A N 1
ATOM 1616 C CA . PRO A 1 197 ? -9.282 19.490 19.369 1.00 50.59 197 PRO A CA 1
ATOM 1617 C C . PRO A 1 197 ? -8.851 20.022 20.746 1.00 50.59 197 PRO A C 1
ATOM 1619 O O . PRO A 1 197 ? -9.481 19.687 21.753 1.00 50.59 197 PRO A O 1
ATOM 1622 N N . GLU A 1 198 ? -7.867 20.927 20.803 1.00 49.62 198 GLU A N 1
ATOM 1623 C CA . GLU A 1 198 ? -7.440 21.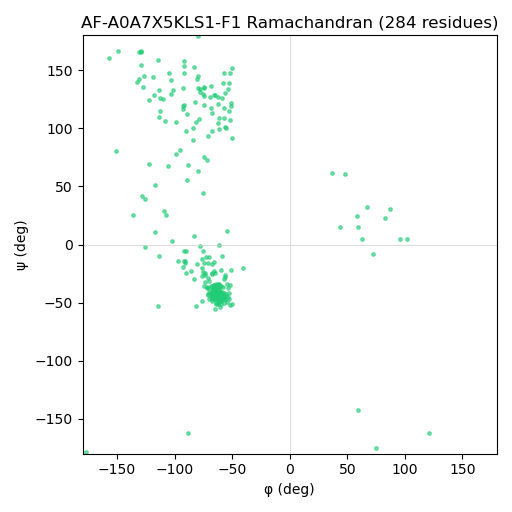598 22.050 1.00 49.62 198 GLU A CA 1
ATOM 1624 C C . GLU A 1 198 ? -8.621 22.289 22.762 1.00 49.62 198 GLU A C 1
ATOM 1626 O O . GLU A 1 198 ? -8.730 22.272 23.988 1.00 49.62 198 GLU A O 1
ATOM 1631 N N . THR A 1 199 ? -9.583 22.817 22.000 1.00 45.97 199 THR A N 1
ATOM 1632 C CA . THR A 1 199 ? -10.794 23.473 22.525 1.00 45.97 199 THR A CA 1
ATOM 1633 C C . THR A 1 199 ? -11.758 22.525 23.249 1.00 45.97 199 THR A C 1
ATOM 1635 O O . THR A 1 199 ? -12.617 22.992 23.995 1.00 45.97 199 THR A O 1
ATOM 1638 N N . MET A 1 200 ? -11.635 21.203 23.067 1.00 43.09 200 MET A N 1
ATOM 1639 C CA . MET A 1 200 ? -12.368 20.201 23.854 1.00 43.09 200 MET A CA 1
ATOM 1640 C C . MET A 1 200 ? -11.586 19.714 25.081 1.00 43.09 200 MET A C 1
ATOM 1642 O O . MET A 1 200 ? -12.205 19.204 26.017 1.00 43.09 200 MET A O 1
ATOM 1646 N N . ALA A 1 201 ? -10.261 19.899 25.116 1.00 43.91 201 ALA A N 1
ATOM 1647 C CA . ALA A 1 201 ? -9.451 19.652 26.311 1.00 43.91 201 ALA A CA 1
ATOM 1648 C C . ALA A 1 201 ? -9.730 20.705 27.405 1.00 43.91 201 ALA A C 1
ATOM 1650 O O . ALA A 1 201 ? -9.730 20.389 28.597 1.00 43.91 201 ALA A O 1
ATOM 1651 N N . GLU A 1 202 ? -10.068 21.931 26.996 1.00 37.59 202 GLU A N 1
ATOM 1652 C CA . GLU A 1 202 ? -10.518 23.029 27.857 1.00 37.59 202 GLU A CA 1
ATOM 1653 C C . GLU A 1 202 ? -12.035 23.248 27.707 1.00 37.59 202 GLU A C 1
ATOM 1655 O O . GLU A 1 202 ? -12.495 24.232 27.134 1.00 37.59 202 GLU A O 1
ATOM 1660 N N . GLY A 1 203 ? -12.846 22.289 28.162 1.00 34.53 203 GLY A N 1
ATOM 1661 C CA . GLY A 1 203 ? -14.295 22.302 27.923 1.00 34.53 203 GLY A CA 1
ATOM 1662 C C . GLY A 1 203 ? -15.016 23.619 28.305 1.00 34.53 203 GLY A C 1
ATOM 1663 O O . GLY A 1 203 ? -14.666 24.265 29.298 1.00 34.53 203 GLY A O 1
ATOM 1664 N N . PRO A 1 204 ? -16.090 24.008 27.584 1.00 33.94 204 PRO A N 1
ATOM 1665 C CA . PRO A 1 204 ? -16.913 25.156 27.945 1.00 33.94 204 PRO A CA 1
ATOM 1666 C C . PRO A 1 204 ? -17.681 24.846 29.233 1.00 33.94 204 PRO A C 1
ATOM 1668 O O . PRO A 1 204 ? -18.479 23.915 29.277 1.00 33.94 204 PRO A O 1
ATOM 1671 N N . GLN A 1 205 ? -17.413 25.615 30.291 1.00 38.31 205 GLN A N 1
ATOM 1672 C CA . GLN A 1 205 ? -18.151 25.621 31.563 1.00 38.31 205 GLN A CA 1
ATOM 1673 C C . GLN A 1 205 ? -18.667 24.245 32.044 1.00 38.31 205 GLN A C 1
ATOM 1675 O O . GLN A 1 205 ? -19.861 24.050 32.261 1.00 38.31 205 GLN A O 1
ATOM 1680 N N . GLY A 1 206 ? -17.751 23.304 32.287 1.00 35.16 206 GLY A N 1
ATOM 1681 C CA . GLY A 1 206 ? -18.018 22.198 33.216 1.00 35.16 206 GLY A CA 1
ATOM 1682 C C . GLY A 1 206 ? -18.515 20.874 32.632 1.00 35.16 206 GLY A C 1
ATOM 1683 O O . GLY A 1 206 ? -18.734 19.950 33.410 1.00 35.16 206 GLY A O 1
ATOM 1684 N N . THR A 1 207 ? -18.610 20.698 31.313 1.00 34.06 207 THR A N 1
ATOM 1685 C CA . THR A 1 207 ? -18.623 19.346 30.718 1.00 34.06 207 THR A CA 1
ATOM 1686 C C . THR A 1 207 ? -17.232 19.008 30.212 1.00 34.06 207 THR A C 1
ATOM 1688 O O . THR A 1 207 ? -16.945 19.100 29.021 1.00 34.06 207 THR A O 1
ATOM 1691 N N . SER A 1 208 ? -16.342 18.647 31.135 1.00 34.00 208 SER A N 1
ATOM 1692 C CA . SER A 1 208 ? -15.125 17.940 30.758 1.00 34.00 208 SER A CA 1
ATOM 1693 C C . SER A 1 208 ? -15.548 16.610 30.137 1.00 34.00 208 SER A C 1
ATOM 1695 O O . SER A 1 208 ? -16.157 15.798 30.840 1.00 34.00 208 SER A O 1
ATOM 1697 N N . MET A 1 209 ? -15.189 16.334 28.880 1.00 37.44 209 MET A N 1
ATOM 1698 C CA . MET A 1 209 ? -14.791 14.959 28.578 1.00 37.44 209 MET A CA 1
ATOM 1699 C C . MET A 1 209 ? -13.662 14.676 29.564 1.00 37.44 209 MET A C 1
ATOM 1701 O O . MET A 1 209 ? -12.604 15.297 29.507 1.00 37.44 209 MET A O 1
ATOM 1705 N N . GLY A 1 210 ? -14.011 13.953 30.628 1.00 30.61 210 GLY A N 1
ATOM 1706 C CA . GLY A 1 210 ? -13.288 14.012 31.884 1.00 30.61 210 GLY A CA 1
ATOM 1707 C C . GLY A 1 210 ? -11.824 13.669 31.680 1.00 30.61 210 GLY A C 1
ATOM 1708 O O . GLY A 1 210 ? -11.494 12.782 30.900 1.00 30.61 210 GLY A O 1
ATOM 1709 N N . LYS A 1 211 ? -10.956 14.284 32.482 1.00 30.52 211 LYS A N 1
ATOM 1710 C CA . LYS A 1 211 ? -9.587 13.812 32.756 1.00 30.52 211 LYS A CA 1
ATOM 1711 C C . LYS A 1 211 ? -9.471 12.280 32.931 1.00 30.52 211 LYS A C 1
ATOM 1713 O O . LYS A 1 211 ? -8.380 11.749 32.790 1.00 30.52 211 LYS A O 1
ATOM 1718 N N . ALA A 1 212 ? -10.578 11.595 33.240 1.00 29.17 212 ALA A N 1
ATOM 1719 C CA . ALA A 1 212 ? -10.706 10.145 33.333 1.00 29.17 212 ALA A CA 1
ATOM 1720 C C . ALA A 1 212 ? -10.710 9.404 31.977 1.00 29.17 212 ALA A C 1
ATOM 1722 O O . ALA A 1 212 ? -10.192 8.298 31.917 1.00 29.17 212 ALA A O 1
ATOM 1723 N N . VAL A 1 213 ? -11.229 9.998 30.893 1.00 37.62 213 VAL A N 1
ATOM 1724 C CA . VAL A 1 213 ? -11.169 9.413 29.538 1.00 37.62 213 VAL A CA 1
ATOM 1725 C C . VAL A 1 213 ? -9.707 9.399 29.077 1.00 37.62 213 VAL A C 1
ATOM 1727 O O . VAL A 1 213 ? -9.189 8.366 28.691 1.00 37.62 213 VAL A O 1
ATOM 1730 N N . LEU A 1 214 ? -8.975 10.498 29.275 1.00 34.31 214 LEU A N 1
ATOM 1731 C CA . LEU A 1 214 ? -7.559 10.625 28.896 1.00 34.31 214 LEU A CA 1
ATOM 1732 C C . LEU A 1 214 ? -6.571 9.790 29.735 1.00 34.31 214 LEU A C 1
ATOM 1734 O O . LEU A 1 214 ? -5.410 9.682 29.358 1.00 34.31 214 LEU A O 1
ATOM 1738 N N . GLN A 1 215 ? -6.989 9.190 30.856 1.00 32.59 215 GLN A N 1
ATOM 1739 C CA . GLN A 1 215 ? -6.091 8.433 31.743 1.00 32.59 215 GLN A CA 1
ATOM 1740 C C . GLN A 1 215 ? -5.733 7.019 31.244 1.00 32.59 215 GLN A C 1
ATOM 1742 O O . GLN A 1 215 ? -4.942 6.341 31.898 1.00 32.59 215 GLN A O 1
ATOM 1747 N N . GLY A 1 216 ? -6.265 6.588 30.094 1.00 31.56 216 GLY A N 1
ATOM 1748 C CA . GLY A 1 216 ? -5.958 5.289 29.477 1.00 31.56 216 GLY A CA 1
ATOM 1749 C C . GLY A 1 216 ? -5.472 5.351 28.027 1.00 31.56 216 GLY A C 1
ATOM 1750 O O . GLY A 1 216 ? -5.154 4.307 27.463 1.00 31.56 216 GLY A O 1
ATOM 1751 N N . PHE A 1 217 ? -5.402 6.538 27.419 1.00 36.69 217 PHE A N 1
ATOM 1752 C CA . PHE A 1 217 ? -5.015 6.686 26.016 1.00 36.69 217 PHE A CA 1
ATOM 1753 C C . PHE A 1 217 ? -3.565 7.144 25.889 1.00 36.69 217 PHE A C 1
ATOM 1755 O O . PHE A 1 217 ? -3.135 8.075 26.570 1.00 36.69 217 PHE A O 1
ATOM 1762 N N . GLN A 1 218 ? -2.800 6.489 25.014 1.00 38.44 218 GLN A N 1
ATOM 1763 C CA . GLN A 1 218 ? -1.464 6.959 24.664 1.00 38.44 218 GLN A CA 1
ATOM 1764 C C . GLN A 1 218 ? -1.609 8.173 23.740 1.00 38.44 218 GLN A C 1
ATOM 1766 O O . GLN A 1 218 ? -2.244 8.088 22.687 1.00 38.44 218 GLN A O 1
ATOM 1771 N N . GLY A 1 219 ? -1.074 9.317 24.174 1.00 36.44 219 GLY A N 1
ATOM 1772 C CA . GLY A 1 219 ? -1.035 10.530 23.363 1.00 36.44 219 GLY A CA 1
ATOM 1773 C C . GLY A 1 219 ? -0.196 10.299 22.108 1.00 36.44 219 GLY A C 1
ATOM 1774 O O . GLY A 1 219 ? 0.928 9.811 22.208 1.00 36.44 219 GLY A O 1
ATOM 1775 N N . GLY A 1 220 ? -0.768 10.603 20.944 1.00 46.56 220 GLY A N 1
ATOM 1776 C CA . GLY A 1 220 ? -0.055 10.658 19.673 1.00 46.56 220 GLY A CA 1
ATOM 1777 C C . GLY A 1 220 ? 0.531 12.045 19.413 1.00 46.56 220 GLY A C 1
ATOM 1778 O O . GLY A 1 220 ? 0.704 12.848 20.329 1.00 46.56 220 GLY A O 1
ATOM 1779 N N . GLU A 1 221 ? 0.869 12.306 18.153 1.00 44.53 221 GLU A N 1
ATOM 1780 C CA . GLU A 1 221 ? 1.531 13.539 17.727 1.00 44.53 221 GLU A CA 1
ATOM 1781 C C . GLU A 1 221 ? 0.611 14.767 17.855 1.00 44.53 221 GLU A C 1
ATOM 1783 O O . GLU A 1 221 ? -0.569 14.735 17.485 1.00 44.53 221 GLU A O 1
ATOM 1788 N N . ASP A 1 222 ? 1.173 15.863 18.371 1.00 44.62 222 ASP A N 1
ATOM 1789 C CA . ASP A 1 222 ? 0.530 17.175 18.369 1.00 44.62 222 ASP A CA 1
ATOM 1790 C C . ASP A 1 222 ? 0.574 17.773 16.958 1.00 44.62 222 ASP A C 1
ATOM 1792 O O . ASP A 1 222 ? 1.618 17.768 16.299 1.00 44.62 222 ASP A O 1
ATOM 1796 N N . GLY A 1 223 ? -0.545 18.335 16.495 1.00 43.62 223 GLY A N 1
ATOM 1797 C CA . GLY A 1 223 ? -0.638 18.895 15.148 1.00 43.62 223 GLY A CA 1
ATOM 1798 C C . GLY A 1 223 ? -1.590 20.082 15.014 1.00 43.62 223 GLY A C 1
ATOM 1799 O O . GLY A 1 223 ? -2.410 20.382 15.887 1.00 43.62 223 GLY A O 1
ATOM 1800 N N . VAL A 1 224 ? -1.466 20.772 13.879 1.00 37.56 224 VAL A N 1
ATOM 1801 C CA . VAL A 1 224 ? -2.361 21.849 13.433 1.00 37.56 224 VAL A CA 1
ATOM 1802 C C . VAL A 1 224 ? -3.104 21.347 12.198 1.00 37.56 224 VAL A C 1
ATOM 1804 O O . VAL A 1 224 ? -2.464 20.904 11.249 1.00 37.56 224 VAL A O 1
ATOM 1807 N N . PHE A 1 225 ? -4.437 21.395 12.209 1.00 46.81 225 PHE A N 1
ATOM 1808 C CA . PHE A 1 225 ? -5.266 20.712 11.212 1.00 46.81 225 PHE A CA 1
ATOM 1809 C C . PHE A 1 225 ? -6.266 21.663 10.557 1.00 46.81 225 PHE A C 1
ATOM 1811 O O . PHE A 1 225 ? -6.924 22.438 11.245 1.00 46.81 225 PHE A O 1
ATOM 1818 N N . ALA A 1 226 ? -6.417 21.600 9.235 1.00 35.72 226 ALA A N 1
ATOM 1819 C CA . ALA A 1 226 ? -7.325 22.481 8.504 1.00 35.72 226 ALA A CA 1
ATOM 1820 C C . ALA A 1 226 ? -8.793 22.005 8.572 1.00 35.72 226 ALA A C 1
ATOM 1822 O O . ALA A 1 226 ? -9.093 20.816 8.499 1.00 35.72 226 ALA A O 1
ATOM 1823 N N . GLN A 1 227 ? -9.715 22.959 8.679 1.00 41.44 227 GLN A N 1
ATOM 1824 C CA . GLN A 1 227 ? -11.171 22.827 8.585 1.00 41.44 227 GLN A CA 1
ATOM 1825 C C . GLN A 1 227 ? -11.716 23.855 7.578 1.00 41.44 227 GLN A C 1
ATOM 1827 O O . GLN A 1 227 ? -11.052 24.844 7.261 1.00 41.44 227 GLN A O 1
ATOM 1832 N N . GLU A 1 228 ? -12.973 23.697 7.138 1.00 32.69 228 GLU A N 1
ATOM 1833 C CA . GLU A 1 228 ? -13.656 24.634 6.218 1.00 32.69 228 GLU A CA 1
ATOM 1834 C C . GLU A 1 228 ? -13.607 26.114 6.656 1.00 32.69 228 GLU A C 1
ATOM 1836 O O . GLU A 1 228 ? -13.768 27.013 5.830 1.00 32.69 228 GLU A O 1
ATOM 1841 N N . LYS A 1 229 ? -13.399 26.391 7.951 1.00 34.38 229 LYS A N 1
ATOM 1842 C CA . LYS A 1 229 ? -13.309 27.747 8.519 1.00 34.38 229 LYS A CA 1
ATOM 1843 C C . LYS A 1 229 ? -12.030 27.995 9.330 1.00 34.38 229 LYS A C 1
ATOM 1845 O O . LYS A 1 229 ? -12.082 28.688 10.344 1.00 34.38 229 LYS A O 1
ATOM 1850 N N . GLY A 1 230 ? -10.890 27.474 8.880 1.00 42.91 230 GLY A N 1
ATOM 1851 C CA . GLY A 1 230 ? -9.569 27.791 9.441 1.00 42.91 230 GLY A CA 1
ATOM 1852 C C . GLY A 1 230 ? -8.831 26.570 9.979 1.00 42.91 230 GLY A C 1
ATOM 1853 O O . GLY A 1 230 ? -9.162 25.447 9.635 1.00 42.91 230 GLY A O 1
ATOM 1854 N N . GLU A 1 231 ? -7.821 26.788 10.814 1.00 44.00 231 GLU A N 1
ATOM 1855 C CA . GLU A 1 231 ? -7.006 25.722 11.403 1.00 44.00 231 GLU A CA 1
ATOM 1856 C C . GLU A 1 231 ? -7.391 25.469 12.868 1.00 44.00 231 GLU A C 1
ATOM 1858 O O . GLU A 1 231 ? -7.657 26.403 13.627 1.00 44.00 231 GLU A O 1
ATOM 1863 N N . VAL A 1 232 ? -7.396 24.204 13.281 1.00 45.97 232 VAL A N 1
ATOM 1864 C CA . VAL A 1 232 ? -7.662 23.743 14.644 1.00 45.97 232 VAL A CA 1
ATOM 1865 C C . VAL A 1 232 ? -6.467 22.935 15.130 1.00 45.97 232 VAL A C 1
ATOM 1867 O O . VAL A 1 232 ? -6.061 21.959 14.503 1.00 45.97 232 VAL A O 1
ATOM 1870 N N . LYS A 1 233 ? -5.906 23.337 16.270 1.00 48.12 233 LYS A N 1
ATOM 1871 C CA . LYS A 1 233 ? -4.876 22.569 16.968 1.00 48.12 233 LYS A CA 1
ATOM 1872 C C . LYS A 1 233 ? -5.495 21.436 17.770 1.00 48.12 233 LYS A C 1
ATOM 1874 O O . LYS A 1 233 ? -6.587 21.591 18.323 1.00 48.12 233 LYS A O 1
ATOM 1879 N N . GLY A 1 234 ? -4.797 20.316 17.854 1.00 55.91 234 GLY A N 1
ATOM 1880 C CA . GLY A 1 234 ? -5.216 19.195 18.682 1.00 55.91 234 GLY A CA 1
ATOM 1881 C C . GLY A 1 234 ? -4.216 18.054 18.660 1.00 55.91 234 GLY A C 1
ATOM 1882 O O . GLY A 1 234 ? -3.182 18.126 17.994 1.00 55.91 234 GLY A O 1
ATOM 1883 N N . THR A 1 235 ? -4.558 16.996 19.378 1.00 53.09 235 THR A N 1
ATOM 1884 C CA . THR A 1 235 ? -3.715 15.808 19.519 1.00 53.09 235 THR A CA 1
ATOM 1885 C C . THR A 1 235 ? -4.405 14.634 18.841 1.00 53.09 235 THR A C 1
ATOM 1887 O O . THR A 1 235 ? -5.604 14.405 19.045 1.00 53.09 235 THR A O 1
ATOM 1890 N N . LEU A 1 236 ? -3.657 13.885 18.031 1.00 51.09 236 LEU A N 1
ATOM 1891 C CA . LEU A 1 236 ? -4.125 12.594 17.542 1.00 51.09 236 LEU A CA 1
ATOM 1892 C C . LEU A 1 236 ? -4.029 11.580 18.689 1.00 51.09 236 LEU A C 1
ATOM 1894 O O . LEU A 1 236 ? -2.990 11.439 19.325 1.00 51.09 236 LEU A O 1
ATOM 1898 N N . ILE A 1 237 ? -5.114 10.881 18.978 1.00 54.03 237 ILE A N 1
ATOM 1899 C CA . ILE A 1 237 ? -5.206 9.880 20.034 1.00 54.03 237 ILE A CA 1
ATOM 1900 C C . ILE A 1 237 ? -5.523 8.542 19.384 1.00 54.03 237 ILE A C 1
ATOM 1902 O O . ILE A 1 237 ? -6.476 8.422 18.618 1.00 54.03 237 ILE A O 1
ATOM 1906 N N . PHE A 1 238 ? -4.745 7.521 19.718 1.00 54.09 238 PHE A N 1
ATOM 1907 C CA . PHE A 1 238 ? -5.018 6.155 19.294 1.00 54.09 238 PHE A CA 1
ATOM 1908 C C . PHE A 1 238 ? -5.868 5.467 20.360 1.00 54.09 238 PHE A C 1
ATOM 1910 O O . PHE A 1 238 ? -5.466 5.355 21.521 1.00 54.09 238 PHE A O 1
ATOM 1917 N N . ILE A 1 239 ? -7.061 5.027 19.970 1.00 58.94 239 ILE A N 1
ATOM 1918 C CA . ILE A 1 239 ? -7.980 4.299 20.845 1.00 58.94 239 ILE A CA 1
ATOM 1919 C C . ILE A 1 239 ? -8.034 2.851 20.358 1.00 58.94 239 ILE A C 1
ATOM 1921 O O . ILE A 1 239 ? -8.370 2.629 19.192 1.00 58.94 239 ILE A O 1
ATOM 1925 N N . PRO A 1 240 ? -7.759 1.856 21.219 1.00 62.41 240 PRO A N 1
ATOM 1926 C CA . PRO A 1 240 ? -7.915 0.454 20.857 1.00 62.41 240 PRO A CA 1
ATOM 1927 C C . PRO A 1 240 ? -9.318 0.166 20.307 1.00 62.41 240 PRO A C 1
ATOM 1929 O O . PRO A 1 240 ? -10.320 0.652 20.842 1.00 62.41 240 PRO A O 1
ATOM 1932 N N . ARG A 1 241 ? -9.413 -0.653 19.256 1.00 63.69 241 ARG A N 1
ATOM 1933 C CA . ARG A 1 241 ? -10.689 -0.976 18.588 1.00 63.69 241 ARG A CA 1
ATOM 1934 C C . ARG A 1 241 ? -11.767 -1.502 19.533 1.00 63.69 241 ARG A C 1
ATOM 1936 O O . ARG A 1 241 ? -12.938 -1.169 19.367 1.00 63.69 241 ARG A O 1
ATOM 1943 N N . GLU A 1 242 ? -11.396 -2.304 20.526 1.00 60.81 242 GLU A N 1
ATOM 1944 C CA . GLU A 1 242 ? -12.351 -2.825 21.511 1.00 60.81 242 GLU A CA 1
ATOM 1945 C C . GLU A 1 242 ? -12.914 -1.713 22.403 1.00 60.81 242 GLU A C 1
ATOM 1947 O O . GLU A 1 242 ? -14.129 -1.621 22.570 1.00 60.81 242 GLU A O 1
ATOM 1952 N N . THR A 1 243 ? -12.066 -0.786 22.856 1.00 59.88 243 THR A N 1
ATOM 1953 C CA . THR A 1 243 ? -12.500 0.403 23.603 1.00 59.88 243 THR A CA 1
ATOM 1954 C C . THR A 1 243 ? -13.435 1.278 22.768 1.00 59.88 243 THR A C 1
ATOM 1956 O O . THR A 1 243 ? -14.432 1.783 23.277 1.00 59.88 243 THR A O 1
ATOM 1959 N N . ARG A 1 244 ? -13.184 1.415 21.459 1.00 60.16 244 ARG A N 1
ATOM 1960 C CA . ARG A 1 244 ? -14.099 2.122 20.548 1.00 60.16 244 ARG A CA 1
ATOM 1961 C C . ARG A 1 244 ? -15.465 1.438 20.456 1.00 60.16 244 ARG A C 1
ATOM 1963 O O . ARG A 1 244 ? -16.483 2.110 20.581 1.00 60.16 244 ARG A O 1
ATOM 1970 N N . LYS A 1 245 ? -15.504 0.113 20.282 1.00 62.31 245 LYS A N 1
ATOM 1971 C CA . LYS A 1 245 ? -16.769 -0.647 20.237 1.00 62.31 245 LYS A CA 1
ATOM 1972 C C . LYS A 1 245 ? -17.578 -0.492 21.526 1.00 62.31 245 LYS A C 1
ATOM 1974 O O . LYS A 1 245 ? -18.806 -0.487 21.470 1.00 62.31 245 LYS A O 1
ATOM 1979 N N . GLU A 1 246 ? -16.914 -0.402 22.675 1.00 61.28 246 GLU A N 1
ATOM 1980 C CA . GLU A 1 246 ? -17.559 -0.145 23.966 1.00 61.28 246 GLU A CA 1
ATOM 1981 C C . GLU A 1 246 ? -18.148 1.268 24.027 1.00 61.28 246 GLU A C 1
ATOM 1983 O O . GLU A 1 246 ? -19.338 1.409 24.309 1.00 61.28 246 GLU A O 1
ATOM 1988 N N . LEU A 1 247 ? -17.372 2.290 23.651 1.00 58.16 247 LEU A N 1
ATOM 1989 C CA . LEU A 1 247 ? -17.837 3.680 23.594 1.00 58.16 247 LEU A CA 1
ATOM 1990 C C . LEU A 1 247 ? -19.034 3.858 22.643 1.00 58.16 247 LEU A C 1
ATOM 1992 O O . LEU A 1 247 ? -20.014 4.513 23.002 1.00 58.16 247 LEU A O 1
ATOM 1996 N N . ASP A 1 248 ? -19.001 3.228 21.465 1.00 55.19 248 ASP A N 1
ATOM 1997 C CA . ASP A 1 248 ? -20.107 3.266 20.501 1.00 55.19 248 ASP A CA 1
ATOM 1998 C C . ASP A 1 248 ? -21.379 2.610 21.073 1.00 55.19 248 ASP A C 1
ATOM 2000 O O . ASP A 1 248 ? -22.491 3.116 20.893 1.00 55.19 248 ASP A O 1
ATOM 2004 N N . ARG A 1 249 ? -21.241 1.499 21.812 1.00 57.16 249 ARG A N 1
ATOM 2005 C CA . ARG A 1 249 ? -22.374 0.841 22.489 1.00 57.16 249 ARG A CA 1
ATOM 2006 C C . ARG A 1 249 ? -22.962 1.720 23.592 1.00 57.16 249 ARG A C 1
ATOM 2008 O O . ARG A 1 249 ? -24.186 1.806 23.695 1.00 57.16 249 ARG A O 1
ATOM 2015 N N . GLU A 1 250 ? -22.125 2.368 24.396 1.00 53.66 250 GLU A N 1
ATOM 2016 C CA . GLU A 1 250 ? -22.558 3.257 25.481 1.00 53.66 250 GLU A CA 1
ATOM 2017 C C . GLU A 1 250 ? -23.261 4.520 24.956 1.00 53.66 250 GLU A C 1
ATOM 2019 O O . GLU A 1 250 ? -24.298 4.928 25.491 1.00 53.66 250 GLU A O 1
ATOM 2024 N N . ALA A 1 251 ? -22.768 5.103 23.860 1.00 51.75 251 ALA A N 1
ATOM 2025 C CA . ALA A 1 251 ? -23.401 6.238 23.187 1.00 51.75 251 ALA A CA 1
ATOM 2026 C C . ALA A 1 251 ? -24.807 5.893 22.660 1.00 51.75 251 ALA A C 1
ATOM 2028 O O . ALA A 1 251 ? -25.753 6.669 22.815 1.00 51.75 251 ALA A O 1
ATOM 2029 N N . VAL A 1 252 ? -24.977 4.695 22.089 1.00 52.78 252 VAL A N 1
ATOM 2030 C CA . VAL A 1 252 ? -26.285 4.208 21.619 1.00 52.78 252 VAL A CA 1
ATOM 2031 C C . VAL A 1 252 ? -27.247 3.959 22.786 1.00 52.78 252 VAL A C 1
ATOM 2033 O O . VAL A 1 252 ? -28.431 4.283 22.682 1.00 52.78 252 VAL A O 1
ATOM 2036 N N . GLN A 1 253 ? -26.763 3.408 23.901 1.00 52.88 253 GLN A N 1
ATOM 2037 C CA . GLN A 1 253 ? -27.594 3.070 25.063 1.00 52.88 253 GLN A CA 1
ATOM 2038 C C . GLN A 1 253 ? -28.024 4.289 25.885 1.00 52.88 253 GLN A C 1
ATOM 2040 O O . GLN A 1 253 ? -29.141 4.317 26.401 1.00 52.88 253 GLN A O 1
ATOM 2045 N N . SER A 1 254 ? -27.162 5.297 26.007 1.00 48.91 254 SER A N 1
ATOM 2046 C CA . SER A 1 25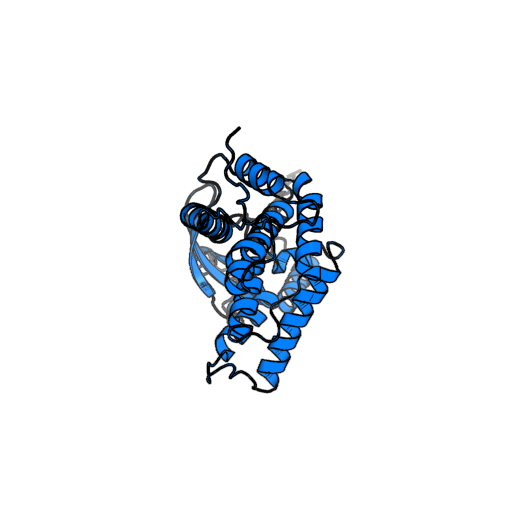4 ? -27.442 6.515 26.780 1.00 48.91 254 SER A CA 1
ATOM 2047 C C . SER A 1 254 ? -28.423 7.465 26.083 1.00 48.91 254 SER A C 1
ATOM 2049 O O . SER A 1 254 ? -28.955 8.372 26.721 1.00 48.91 254 SER A O 1
ATOM 2051 N N . GLY A 1 255 ? -28.669 7.285 24.778 1.00 42.81 255 GLY A N 1
ATOM 2052 C CA . GLY A 1 255 ? -29.438 8.232 23.962 1.00 42.81 255 GLY A CA 1
ATOM 2053 C C . GLY A 1 255 ? -28.779 9.614 23.856 1.00 42.81 255 GLY A C 1
ATOM 2054 O O . GLY A 1 255 ? -29.359 10.536 23.273 1.00 42.81 255 GLY A O 1
ATOM 2055 N N . ASP A 1 256 ? -27.576 9.763 24.415 1.00 39.94 256 ASP A N 1
ATOM 2056 C CA . ASP A 1 256 ? -26.871 11.020 24.543 1.00 39.94 256 ASP A CA 1
ATOM 2057 C C . ASP A 1 256 ? -26.135 11.297 23.233 1.00 39.94 256 ASP A C 1
ATOM 2059 O O . ASP A 1 256 ? -24.988 10.913 23.013 1.00 39.94 256 ASP A O 1
ATOM 2063 N N . ARG A 1 257 ? -26.826 11.987 22.318 1.00 40.25 257 ARG A N 1
ATOM 2064 C CA . ARG A 1 257 ? -26.292 12.386 21.002 1.00 40.25 257 ARG A CA 1
ATOM 2065 C C . ARG A 1 257 ? -25.072 13.320 21.084 1.00 40.25 257 ARG A C 1
ATOM 2067 O O . ARG A 1 257 ? -24.576 13.740 20.046 1.00 40.25 257 ARG A O 1
ATOM 2074 N N . LYS A 1 258 ? -24.613 13.686 22.289 1.00 36.28 258 LYS A N 1
ATOM 2075 C CA . LYS A 1 258 ? -23.387 14.464 22.524 1.00 36.28 258 LYS A CA 1
ATOM 2076 C C . LYS A 1 258 ? -22.125 13.605 22.601 1.00 36.28 258 LYS A C 1
ATOM 2078 O O . LYS A 1 258 ? -21.049 14.128 22.335 1.00 36.28 258 LYS A O 1
ATOM 2083 N N . LEU A 1 259 ? -22.248 12.316 22.915 1.00 35.62 259 LEU A N 1
ATOM 2084 C CA . LEU A 1 259 ? -21.161 11.337 22.834 1.00 35.62 259 LEU A CA 1
ATOM 2085 C C . LEU A 1 259 ? -21.148 10.716 21.434 1.00 35.62 259 LEU A C 1
ATOM 2087 O O . LEU A 1 259 ? -21.259 9.512 21.251 1.00 35.62 259 LEU A O 1
ATOM 2091 N N . GLN A 1 260 ? -21.063 11.559 20.408 1.00 35.97 260 GLN A N 1
ATOM 2092 C CA . GLN A 1 260 ? -20.744 11.078 19.072 1.00 35.97 260 GLN A CA 1
ATOM 2093 C C . GLN A 1 260 ? -19.234 11.120 18.932 1.00 35.97 260 GLN A C 1
ATOM 2095 O O . GLN A 1 260 ? -18.629 12.169 18.724 1.00 35.97 260 GLN A O 1
ATOM 2100 N N . VAL A 1 261 ? -18.642 9.950 19.146 1.00 37.78 261 VAL A N 1
ATOM 2101 C CA . VAL A 1 261 ? -17.230 9.671 18.930 1.00 37.78 261 VAL A CA 1
ATOM 2102 C C . VAL A 1 261 ? -16.952 9.900 17.443 1.00 37.78 261 VAL A C 1
ATOM 2104 O O . VAL A 1 261 ? -17.299 9.084 16.589 1.00 37.78 261 VAL A O 1
ATOM 2107 N N . VAL A 1 262 ? -16.403 11.075 17.119 1.00 36.09 262 VAL A N 1
ATOM 2108 C CA . VAL A 1 262 ? -16.042 11.443 15.749 1.00 36.09 262 VAL A CA 1
ATOM 2109 C C . VAL A 1 262 ? -14.892 10.544 15.333 1.00 36.09 262 VAL A C 1
ATOM 2111 O O . VAL A 1 262 ? -13.736 10.785 15.668 1.00 36.09 262 VAL A O 1
ATOM 2114 N N . CYS A 1 263 ? -15.225 9.481 14.613 1.00 33.69 263 CYS A N 1
ATOM 2115 C CA . CYS A 1 263 ? -14.234 8.664 13.945 1.00 33.69 263 CYS A CA 1
ATOM 2116 C C . CYS A 1 263 ? -13.632 9.516 12.840 1.00 33.69 263 CYS A C 1
ATOM 2118 O O . CYS A 1 263 ? -14.315 9.896 11.887 1.00 33.69 263 CYS A O 1
ATOM 2120 N N . VAL A 1 264 ? -12.361 9.841 13.001 1.00 36.12 264 VAL A N 1
ATOM 2121 C CA . VAL A 1 264 ? -11.623 10.563 11.987 1.00 36.12 264 VAL A CA 1
ATOM 2122 C C . VAL A 1 264 ? -11.190 9.545 10.951 1.00 36.12 264 VAL A C 1
ATOM 2124 O O . VAL A 1 264 ? -10.284 8.747 11.178 1.00 36.12 264 VAL A O 1
ATOM 2127 N N . GLY A 1 265 ? -11.863 9.561 9.805 1.00 33.41 265 GLY A N 1
ATOM 2128 C CA . GLY A 1 265 ? -11.276 8.994 8.606 1.00 33.41 265 GLY A CA 1
ATOM 2129 C C . GLY A 1 265 ? -10.114 9.881 8.179 1.00 33.41 265 GLY A C 1
ATOM 2130 O O . GLY A 1 265 ? -10.292 11.091 8.032 1.00 33.41 265 GLY A O 1
ATOM 2131 N N . LEU A 1 266 ? -8.930 9.302 7.978 1.00 33.50 266 LEU A N 1
ATOM 2132 C CA . LEU A 1 266 ? -7.852 9.981 7.262 1.00 33.50 266 LEU A CA 1
ATOM 2133 C C . LEU A 1 266 ? -8.219 10.050 5.773 1.00 33.50 266 LEU A C 1
ATOM 2135 O O . LEU A 1 266 ? -7.648 9.354 4.939 1.00 33.50 266 LEU A O 1
ATOM 2139 N N . GLU A 1 267 ? -9.173 10.898 5.410 1.00 33.53 267 GLU A N 1
ATOM 2140 C CA . GLU A 1 267 ? -9.250 11.361 4.033 1.00 33.53 267 GLU A CA 1
ATOM 2141 C C . GLU A 1 267 ? -8.188 12.424 3.855 1.00 33.53 267 GLU A C 1
ATOM 2143 O O . GLU A 1 267 ? -8.066 13.335 4.657 1.00 33.53 267 GLU A O 1
ATOM 2148 N N . ASN A 1 268 ? -7.384 12.318 2.804 1.00 34.09 268 ASN A N 1
ATOM 2149 C CA . ASN A 1 268 ? -6.613 13.462 2.339 1.00 34.09 268 ASN A CA 1
ATOM 2150 C C . ASN A 1 268 ? -5.633 14.084 3.358 1.00 34.09 268 ASN A C 1
ATOM 2152 O O . ASN A 1 268 ? -5.214 15.197 3.122 1.00 34.09 268 ASN A O 1
ATOM 2156 N N . GLY A 1 269 ? -5.300 13.418 4.475 1.00 33.22 269 GLY A N 1
ATOM 2157 C CA . GLY A 1 269 ? -4.654 13.995 5.674 1.00 33.22 269 GLY A CA 1
ATOM 2158 C C . GLY A 1 269 ? -5.193 15.352 6.165 1.00 33.22 269 GLY A C 1
ATOM 2159 O O . GLY A 1 269 ? -4.591 15.983 7.029 1.00 33.22 269 GLY A O 1
ATOM 2160 N N . ASN A 1 270 ? -6.373 15.730 5.682 1.00 28.11 270 ASN A N 1
ATOM 2161 C CA . ASN A 1 270 ? -7.256 16.726 6.244 1.00 28.11 270 ASN A CA 1
ATOM 2162 C C . ASN A 1 270 ? -8.477 15.957 6.716 1.00 28.11 270 ASN A C 1
ATOM 2164 O O . ASN A 1 270 ? -9.205 15.388 5.911 1.00 28.11 270 ASN A O 1
ATOM 2168 N N . MET A 1 271 ? -8.707 15.934 8.022 1.00 36.66 271 MET A N 1
ATOM 2169 C CA . MET A 1 271 ? -9.838 15.203 8.576 1.00 36.66 271 MET A CA 1
ATOM 2170 C C . MET A 1 271 ? -11.159 15.677 7.975 1.00 36.66 271 MET A C 1
ATOM 2172 O O . MET A 1 271 ? -11.582 16.810 8.212 1.00 36.66 271 MET A O 1
ATOM 2176 N N . LEU A 1 272 ? -11.861 14.784 7.285 1.00 31.48 272 LEU A N 1
ATOM 2177 C CA . LEU A 1 272 ? -13.293 14.939 7.106 1.00 31.48 272 LEU A CA 1
ATOM 2178 C C . LEU A 1 272 ? -13.960 14.470 8.402 1.00 31.48 272 LEU A C 1
ATOM 2180 O O . LEU A 1 272 ? -13.976 13.286 8.743 1.00 31.48 272 LEU A O 1
ATOM 2184 N N . LEU A 1 273 ? -14.487 15.436 9.161 1.00 33.66 273 LEU A N 1
ATOM 2185 C CA . LEU A 1 273 ? -15.560 15.183 10.117 1.00 33.66 273 LEU A CA 1
ATOM 2186 C C . LEU A 1 273 ? -16.685 14.529 9.312 1.00 33.66 273 LEU A C 1
ATOM 2188 O O . LEU A 1 273 ? -17.400 15.225 8.596 1.00 33.66 273 LEU A O 1
ATOM 2192 N N . GLY A 1 274 ? -16.816 13.202 9.386 1.00 29.97 274 GLY A N 1
ATOM 2193 C CA . GLY A 1 274 ? -17.959 12.516 8.795 1.00 29.97 274 GLY A CA 1
ATOM 2194 C C . GLY A 1 274 ? -19.227 13.204 9.286 1.00 29.97 274 GLY A C 1
ATOM 2195 O O . GLY A 1 274 ? -19.408 13.348 10.500 1.00 29.97 274 GLY A O 1
ATOM 2196 N N . GLU A 1 275 ? -20.054 13.698 8.356 1.00 26.72 275 GLU A N 1
ATOM 2197 C CA . GLU A 1 275 ? -21.290 14.394 8.692 1.00 26.72 275 GLU A CA 1
ATOM 2198 C C . GLU A 1 275 ? -22.094 13.520 9.644 1.00 26.72 275 GLU A C 1
ATOM 2200 O O . GLU A 1 275 ? -22.697 12.516 9.258 1.00 26.72 275 GLU A O 1
ATOM 2205 N N . THR A 1 276 ? -22.143 13.925 10.908 1.00 30.19 276 THR A N 1
ATOM 2206 C CA . THR A 1 276 ? -23.238 13.482 11.738 1.00 30.19 276 THR A CA 1
ATOM 2207 C C . THR A 1 276 ? -24.339 14.498 11.568 1.00 30.19 276 THR A C 1
ATOM 2209 O O . THR A 1 276 ? -24.202 15.658 11.947 1.00 30.19 276 THR A O 1
ATOM 2212 N N . LEU A 1 277 ? -25.423 14.052 10.939 1.00 23.55 277 LEU A N 1
ATOM 2213 C CA . LEU A 1 277 ? -26.680 14.770 10.789 1.00 23.55 277 LEU A CA 1
ATOM 2214 C C . LEU A 1 277 ? -27.137 15.299 12.159 1.00 23.55 277 LEU A C 1
ATOM 2216 O O . LEU A 1 277 ? -27.869 14.641 12.902 1.00 23.55 277 LEU A O 1
ATOM 2220 N N . VAL A 1 278 ? -26.739 16.528 12.492 1.00 27.12 278 VAL A N 1
ATOM 2221 C CA . VAL A 1 278 ? -27.319 17.299 13.589 1.00 27.12 278 VAL A CA 1
ATOM 2222 C C . VAL A 1 278 ? -28.679 17.786 13.102 1.00 27.12 278 VAL A C 1
ATOM 2224 O O . VAL A 1 278 ? -28.876 18.955 12.779 1.00 27.12 278 VAL A O 1
ATOM 2227 N N . ARG A 1 279 ? -29.674 16.894 13.056 1.00 22.17 279 ARG A N 1
ATOM 2228 C CA . ARG A 1 279 ? -31.059 17.360 13.128 1.00 22.17 279 ARG A CA 1
ATOM 2229 C C . ARG A 1 279 ? -31.288 17.833 14.556 1.00 22.17 279 ARG A C 1
ATOM 2231 O O . ARG A 1 279 ? -31.641 17.045 15.435 1.00 22.17 279 ARG A O 1
ATOM 2238 N N . ARG A 1 280 ? -31.085 19.136 14.778 1.00 26.69 280 ARG A N 1
ATOM 2239 C CA . ARG A 1 280 ? -31.807 19.853 15.831 1.00 26.69 280 ARG A CA 1
ATOM 2240 C C . ARG A 1 280 ? -33.283 19.531 15.616 1.00 26.69 280 ARG A C 1
ATOM 2242 O O . ARG A 1 280 ? -33.816 19.819 14.549 1.00 26.69 280 ARG A O 1
ATOM 2249 N N . SER A 1 281 ? -33.939 18.915 16.595 1.00 28.27 281 SER A N 1
ATOM 2250 C CA . SER A 1 281 ? -35.379 19.103 16.692 1.00 28.27 281 SER A CA 1
ATOM 2251 C C . SER A 1 281 ? -35.564 20.598 16.916 1.00 28.27 281 SER A C 1
ATOM 2253 O O . SER A 1 281 ? -35.181 21.110 17.970 1.00 28.27 281 SER A O 1
ATOM 2255 N N . GLU A 1 282 ? -36.063 21.310 15.910 1.00 31.50 282 GLU A N 1
ATOM 2256 C CA . GLU A 1 282 ? -36.735 22.571 16.176 1.00 31.50 282 GLU A CA 1
ATOM 2257 C C . GLU A 1 282 ? -37.796 22.248 17.223 1.00 31.50 282 GLU A C 1
ATOM 2259 O O . GLU A 1 282 ? -38.656 21.389 17.011 1.00 31.50 282 GLU A O 1
ATOM 2264 N N . GLY A 1 283 ? -37.626 22.821 18.413 1.00 30.98 283 GLY A N 1
ATOM 2265 C CA . GLY A 1 283 ? -38.634 22.747 19.447 1.00 30.98 283 GLY A CA 1
ATOM 2266 C C . GLY A 1 283 ? -39.908 23.326 18.861 1.00 30.98 283 GLY A C 1
ATOM 2267 O O . GLY A 1 283 ? -39.986 24.525 18.611 1.00 30.98 283 GLY A O 1
ATOM 2268 N N . GLY A 1 284 ? -40.880 22.455 18.609 1.00 31.02 284 GLY A N 1
ATOM 2269 C CA . GLY A 1 284 ? -42.262 22.870 18.551 1.00 31.02 284 GLY A CA 1
ATOM 2270 C C . GLY A 1 284 ? -42.617 23.410 19.927 1.00 31.02 284 GLY A C 1
ATOM 2271 O O . GLY A 1 284 ? -42.779 22.638 20.868 1.00 31.02 284 GLY A O 1
ATOM 2272 N N . GLU A 1 285 ? -42.697 24.729 20.039 1.00 36.62 285 GLU A N 1
ATOM 2273 C CA . GLU A 1 285 ? -43.568 25.354 21.022 1.00 36.62 285 GLU A CA 1
ATOM 2274 C C . GLU A 1 285 ? -44.962 25.420 20.394 1.00 36.62 285 GLU A C 1
ATOM 2276 O O . GLU A 1 285 ? -45.247 26.245 19.524 1.00 36.62 285 GLU A O 1
ATOM 2281 N N . GLY A 1 286 ? -45.796 24.470 20.807 1.00 33.62 286 GLY A N 1
ATOM 2282 C CA . GLY A 1 286 ? -47.250 24.534 20.786 1.00 33.62 286 GLY A CA 1
ATOM 2283 C C . GLY A 1 286 ? -47.744 24.151 22.170 1.00 33.62 286 GLY A C 1
ATOM 2284 O O . GLY A 1 286 ? -47.196 23.163 22.711 1.00 33.62 286 GLY A O 1
#

Solvent-accessible surface area (backbone atoms only — not comparable to full-atom values): 16367 Å² total; per-residue (Å²): 134,81,76,82,63,71,67,31,52,71,91,66,59,55,61,71,59,49,51,50,48,50,52,49,49,47,49,66,50,72,41,46,59,55,81,83,50,97,49,56,68,58,51,52,52,28,51,60,70,54,41,47,99,67,25,41,42,31,37,38,76,55,75,93,55,60,68,68,57,32,42,66,37,29,46,49,38,25,50,45,49,36,14,46,35,41,41,46,39,73,68,63,81,39,71,80,38,48,64,60,31,52,37,20,43,54,31,48,49,72,69,52,70,71,73,97,50,88,58,24,67,62,51,45,50,50,53,50,49,43,30,50,61,15,35,41,55,57,48,59,68,76,41,69,83,61,57,54,67,40,52,51,51,58,50,48,53,48,52,50,45,49,51,26,61,74,70,66,61,32,65,47,76,97,69,45,74,43,52,71,59,44,54,50,53,47,49,54,66,50,26,45,55,30,72,45,48,50,72,54,77,61,34,77,90,80,61,54,76,41,77,71,68,63,72,78,50,60,80,50,63,78,47,78,41,62,52,102,89,48,75,48,50,30,34,36,33,48,41,46,48,66,60,49,55,51,51,56,51,50,27,66,72,67,70,42,81,82,59,64,80,65,62,43,48,73,43,50,60,37,62,47,76,67,84,70,85,77,74,71,76,76,78,80,88,123